Protein AF-A0A9E1MBP8-F1 (afdb_monomer_lite)

pLDDT: mean 90.47, std 9.46, range [51.44, 98.5]

Foldseek 3Di:
DVVVVVVVVLVLLLLLLLLQLCLQQALLLLCVCLVQVLVDPDACVLRRVVSVVVSSVVSNVVSVVLVPDDPVVSLLVSLQSNLLSVLLLCLLPPLCVPPDDAPPDPAFDDDDPVSQVVSVCSSCCSSVVSNVCVVPVVPCSSVCSSVVSCVSVVVSVVVSVVSVVVHDCSNHDDDPLFDAKDQDCPCVVPDDPDDDDDDDDDPPDDLVVVVVVCVVPVCPCVVVPVPDDDSPDDFPDDHPPPRVLCVLQVDDDDPVDDPQVRLLCSLPDPSSVVVLVVCVVVVHAAGDDDPCCCSRRPSDGPCSCPSRHRRIDRGSPPPDDPSVCVSLLSSLSSCLSRDRPVCNSVSD

Sequence (348 aa):
MAKKNVFLHFLSNYIVVLLLFFTLFVMGPSEIFFGNYKEFGFVYQEFGWKFLIFAFLISFIFTLVISFFPDKLRKYILSVFWGIGIAGYIQTMFLNRHLEQIGVRAEAYTASPSKIIVNWIIWTTIILGALLFAKFQQNIFKKVMLTSSLIILGMQCVGYISLFPSADKSAFTYYSDKDELILDGSKQFTVSSNDNIILFILDNFSSTYLASAVEKYPDLKDFLHDFTYYNNADCNYHGTYPSLPHLLTGNDLDPSLSVDDWLEDCWTNTTTNDYFSILSHANYKVNLYTPTTSILTGNHSLSLLDGKISNITTKQSSICIDYHKLYRTMFYMSCYRFMPEYFKSFFD

Structure (mmCIF, N/CA/C/O backbone):
data_AF-A0A9E1MBP8-F1
#
_entry.id   AF-A0A9E1MBP8-F1
#
loop_
_atom_site.group_PDB
_atom_site.id
_atom_site.type_symbol
_atom_site.label_atom_id
_atom_site.label_alt_id
_atom_site.label_comp_id
_atom_site.label_asym_id
_atom_site.label_entity_id
_atom_site.label_seq_id
_atom_site.pdbx_PDB_ins_code
_atom_site.Cartn_x
_atom_site.Cartn_y
_atom_site.Cartn_z
_atom_site.occupancy
_atom_site.B_iso_or_equiv
_atom_site.auth_seq_id
_atom_site.auth_comp_id
_atom_site.auth_asym_id
_atom_site.auth_atom_id
_atom_site.pdbx_PDB_model_num
ATOM 1 N N . MET A 1 1 ? -31.419 21.217 30.166 1.00 52.12 1 MET A N 1
ATOM 2 C CA . MET A 1 1 ? -30.580 20.111 30.693 1.00 52.12 1 MET A CA 1
ATOM 3 C C . MET A 1 1 ? -30.721 18.811 29.897 1.00 52.12 1 MET A C 1
ATOM 5 O O . MET A 1 1 ? -29.703 18.309 29.446 1.00 52.12 1 MET A O 1
ATOM 9 N N . ALA A 1 2 ? -31.934 18.302 29.635 1.00 55.38 2 ALA A N 1
ATOM 10 C CA . ALA A 1 2 ? -32.143 17.011 28.953 1.00 55.38 2 ALA A CA 1
ATOM 11 C C . ALA A 1 2 ? -31.483 16.880 27.557 1.00 55.38 2 ALA A C 1
ATOM 13 O O . ALA A 1 2 ? -30.812 15.886 27.294 1.00 55.38 2 ALA A O 1
ATOM 14 N N . LYS A 1 3 ? -31.574 17.903 26.688 1.00 57.53 3 LYS A N 1
ATOM 15 C CA . LYS A 1 3 ? -30.943 17.884 25.346 1.00 57.53 3 LYS A CA 1
ATOM 16 C C . LYS A 1 3 ? -29.408 17.769 25.383 1.00 57.53 3 LYS A C 1
ATOM 18 O O . LYS A 1 3 ? -28.826 17.108 24.529 1.00 57.53 3 LYS A O 1
ATOM 23 N N . LYS A 1 4 ? -28.756 18.362 26.395 1.00 61.53 4 LYS A N 1
ATOM 24 C CA . LYS A 1 4 ? -27.290 18.328 26.563 1.00 61.53 4 LYS A CA 1
ATOM 25 C C . LYS A 1 4 ? -26.799 16.916 26.911 1.00 61.53 4 LYS A C 1
ATOM 27 O O . LYS A 1 4 ? -25.763 16.495 26.410 1.00 61.53 4 LYS A O 1
ATOM 32 N N . ASN A 1 5 ? -27.576 16.162 27.691 1.00 77.50 5 ASN A N 1
ATOM 33 C CA . ASN A 1 5 ? -27.234 14.787 28.063 1.00 77.50 5 ASN A CA 1
ATOM 34 C C . ASN A 1 5 ? -27.383 13.812 26.887 1.00 77.50 5 ASN A C 1
ATOM 36 O O . ASN A 1 5 ? -26.531 12.949 26.707 1.00 77.50 5 ASN A O 1
ATOM 40 N N . VAL A 1 6 ? -28.413 13.976 26.048 1.00 83.06 6 VAL A N 1
ATOM 41 C CA . VAL A 1 6 ? -28.610 13.126 24.856 1.00 83.06 6 VAL A CA 1
ATOM 42 C C . VAL A 1 6 ? -27.460 13.289 23.862 1.00 83.06 6 VAL A C 1
ATOM 44 O O . VAL A 1 6 ? -26.910 12.295 23.395 1.00 83.06 6 VAL A O 1
ATOM 47 N N . PHE A 1 7 ? -27.049 14.531 23.592 1.00 86.12 7 PHE A N 1
ATOM 48 C CA . PHE A 1 7 ? -25.932 14.812 22.691 1.00 86.12 7 PHE A CA 1
ATOM 49 C C . PHE A 1 7 ? -24.610 14.206 23.187 1.00 86.12 7 PHE A C 1
ATOM 51 O O . PHE A 1 7 ? -23.917 13.534 22.429 1.00 86.12 7 PHE A O 1
ATOM 58 N N . LEU A 1 8 ? -24.284 14.374 24.474 1.00 87.94 8 LEU A N 1
ATOM 59 C CA . LEU A 1 8 ? -23.063 13.807 25.062 1.00 87.94 8 LEU A CA 1
ATOM 60 C C . LEU A 1 8 ? -23.060 12.272 25.044 1.00 87.94 8 LEU A C 1
ATOM 62 O O . LEU A 1 8 ? -22.017 11.659 24.804 1.00 87.94 8 LEU A O 1
ATOM 66 N N . HIS A 1 9 ? -24.217 11.639 25.255 1.00 88.62 9 HIS A N 1
ATOM 67 C CA . HIS A 1 9 ? -24.352 10.189 25.125 1.00 88.62 9 HIS A CA 1
ATOM 68 C C . HIS A 1 9 ? -24.145 9.711 23.688 1.00 88.62 9 HIS A C 1
ATOM 70 O O . HIS A 1 9 ? -23.436 8.728 23.479 1.00 88.62 9 HIS A O 1
ATOM 76 N N . PHE A 1 10 ? -24.721 10.410 22.708 1.00 94.12 10 PHE A N 1
ATOM 77 C CA . PHE A 1 10 ? -24.511 10.094 21.298 1.00 94.12 10 PHE A CA 1
ATOM 78 C C . PHE A 1 10 ? -23.034 10.231 20.917 1.00 94.12 10 PHE A C 1
ATOM 80 O O . PHE A 1 10 ? -22.460 9.298 20.366 1.00 94.12 10 PHE A O 1
ATOM 87 N N . LEU A 1 11 ? -22.399 11.345 21.290 1.00 94.69 11 LEU A N 1
ATOM 88 C CA . LEU A 1 11 ? -20.987 11.599 21.008 1.00 94.69 11 LEU A CA 1
ATOM 89 C C . LEU A 1 11 ? -20.069 10.539 21.636 1.00 94.69 11 LEU A C 1
ATOM 91 O O . LEU A 1 11 ? -19.123 10.085 21.003 1.00 94.69 11 LEU A O 1
ATOM 95 N N . SER A 1 12 ? -20.374 10.101 22.859 1.00 94.25 12 SER A N 1
ATOM 96 C CA . SER A 1 12 ? -19.611 9.039 23.526 1.00 94.25 12 SER A CA 1
ATOM 97 C C . SER A 1 12 ? -19.689 7.716 22.760 1.00 94.25 12 SER A C 1
ATOM 99 O O . SER A 1 12 ? -18.673 7.057 22.567 1.00 94.25 12 SER A O 1
ATOM 101 N N . ASN A 1 13 ? -20.883 7.336 22.294 1.00 96.12 13 ASN A N 1
ATOM 102 C CA . ASN A 1 13 ? -21.065 6.129 21.484 1.00 96.12 13 ASN A CA 1
ATOM 103 C C . ASN A 1 13 ? -20.377 6.270 20.120 1.00 96.12 13 ASN A C 1
ATOM 105 O O . ASN A 1 13 ? -19.750 5.325 19.650 1.00 96.12 13 ASN A O 1
ATOM 109 N N . TYR A 1 14 ? -20.450 7.464 19.530 1.00 98.06 14 TYR A N 1
ATOM 110 C CA . TYR A 1 14 ? -19.803 7.786 18.266 1.00 98.06 14 TYR A CA 1
ATOM 111 C C . TYR A 1 14 ? -18.290 7.595 18.332 1.00 98.06 14 TYR A C 1
ATOM 113 O O . TYR A 1 14 ? -17.736 6.967 17.444 1.00 98.06 14 TYR A O 1
ATOM 121 N N . ILE A 1 15 ? -17.626 8.047 19.401 1.00 98.00 15 ILE A N 1
ATOM 122 C CA . ILE A 1 15 ? -16.176 7.862 19.582 1.00 98.00 15 ILE A CA 1
ATOM 123 C C . ILE A 1 15 ? -15.791 6.374 19.605 1.00 98.00 15 ILE A C 1
ATOM 125 O O . ILE A 1 15 ? -14.781 5.989 19.021 1.00 98.00 15 ILE A O 1
ATOM 129 N N . VAL A 1 16 ? -16.600 5.531 20.251 1.00 97.50 16 VAL A N 1
ATOM 130 C CA . VAL A 1 16 ? -16.351 4.081 20.330 1.00 97.50 16 VAL A CA 1
ATOM 131 C C . VAL A 1 16 ? -16.477 3.419 18.961 1.00 97.50 16 VAL A C 1
ATOM 133 O O . VAL A 1 16 ? -15.658 2.578 18.605 1.00 97.50 16 VAL A O 1
ATOM 136 N N . VAL A 1 17 ? -17.491 3.800 18.185 1.00 98.31 17 VAL A N 1
ATOM 137 C CA . VAL A 1 17 ? -17.689 3.288 16.822 1.00 98.31 17 VAL A CA 1
ATOM 138 C C . VAL A 1 17 ? -16.612 3.835 15.876 1.00 98.31 17 VAL A C 1
ATOM 140 O O . VAL A 1 17 ? -16.069 3.087 15.065 1.00 98.31 17 VAL A O 1
ATOM 143 N N . LEU A 1 18 ? -16.258 5.114 16.025 1.00 98.50 18 LEU A N 1
ATOM 144 C CA . LEU A 1 18 ? -15.236 5.789 15.231 1.00 98.50 18 LEU A CA 1
ATOM 145 C C . LEU A 1 18 ? -13.870 5.138 15.385 1.00 98.50 18 LEU A C 1
ATOM 147 O O . LEU A 1 18 ? -13.163 5.048 14.393 1.00 98.50 18 LEU A O 1
ATOM 151 N N . LEU A 1 19 ? -13.514 4.645 16.575 1.00 97.62 19 LEU A N 1
ATOM 152 C CA . LEU A 1 19 ? -12.258 3.925 16.787 1.00 97.62 19 LEU A CA 1
ATOM 153 C C . LEU A 1 19 ? -12.030 2.845 15.717 1.00 97.62 19 LEU A C 1
ATOM 155 O O . LEU A 1 19 ? -10.976 2.826 15.089 1.00 97.62 19 LEU A O 1
ATOM 159 N N . LEU A 1 20 ? -13.029 1.988 15.486 1.00 97.38 20 LEU A N 1
ATOM 160 C CA . LEU A 1 20 ? -12.953 0.888 14.524 1.00 97.38 20 LEU A CA 1
ATOM 161 C C . LEU A 1 20 ? -12.775 1.397 13.089 1.00 97.38 20 LEU A C 1
ATOM 163 O O . LEU A 1 20 ? -11.879 0.964 12.364 1.00 97.38 20 LEU A O 1
ATOM 167 N N . PHE A 1 21 ? -13.641 2.316 12.669 1.00 98.12 21 PHE A N 1
ATOM 168 C CA . PHE A 1 21 ? -13.647 2.788 11.288 1.00 98.12 21 PHE A CA 1
ATOM 169 C C . PHE A 1 21 ? -12.480 3.723 10.978 1.00 98.12 21 PHE A C 1
ATOM 171 O O . PHE A 1 21 ? -11.998 3.727 9.850 1.00 98.12 21 PHE A O 1
ATOM 178 N N . PHE A 1 22 ? -11.976 4.461 11.965 1.00 97.94 22 PHE A N 1
ATOM 179 C CA . PHE A 1 22 ? -10.756 5.244 11.827 1.00 97.94 22 PHE A CA 1
ATOM 180 C C . PHE A 1 22 ? -9.551 4.331 11.586 1.00 97.94 22 PHE A C 1
ATOM 182 O O . PHE A 1 22 ? -8.758 4.599 10.689 1.00 97.94 22 PHE A O 1
ATOM 189 N N . THR A 1 23 ? -9.445 3.205 12.301 1.00 95.75 23 THR A N 1
ATOM 190 C CA . THR A 1 23 ? -8.382 2.227 12.033 1.00 95.75 23 THR A CA 1
ATOM 191 C C . THR A 1 23 ? -8.490 1.651 10.619 1.00 95.75 23 THR A C 1
ATOM 193 O O . THR A 1 23 ? -7.499 1.628 9.892 1.00 95.75 23 THR A O 1
ATOM 196 N N . LEU A 1 24 ? -9.692 1.230 10.209 1.00 96.25 24 LEU A N 1
ATOM 197 C CA . LEU A 1 24 ? -9.916 0.539 8.933 1.00 96.25 24 LEU A CA 1
ATOM 198 C C . LEU A 1 24 ? -9.814 1.437 7.697 1.00 96.25 24 LEU A C 1
ATOM 200 O O . LEU A 1 24 ? -9.303 1.000 6.669 1.00 96.25 24 LEU A O 1
ATOM 204 N N . PHE A 1 25 ? -10.322 2.663 7.769 1.00 97.50 25 PHE A N 1
ATOM 205 C CA . PHE A 1 25 ? -10.399 3.551 6.611 1.00 97.50 25 PHE A CA 1
ATOM 206 C C . PHE A 1 25 ? -9.355 4.665 6.653 1.00 97.50 25 PHE A C 1
ATOM 208 O O . PHE A 1 25 ? -8.976 5.156 5.603 1.00 97.50 25 PHE A O 1
ATOM 215 N N . VAL A 1 26 ? -8.841 5.061 7.816 1.00 97.25 26 VAL A N 1
ATOM 216 C CA . VAL A 1 26 ? -7.867 6.162 7.890 1.00 97.25 26 VAL A CA 1
ATOM 217 C C . VAL A 1 26 ? -6.468 5.617 8.117 1.00 97.25 26 VAL A C 1
ATOM 219 O O . VAL A 1 26 ? -5.635 5.705 7.219 1.00 97.25 26 VAL A O 1
ATOM 222 N N . MET A 1 27 ? -6.208 5.005 9.274 1.00 95.50 27 MET A N 1
ATOM 223 C CA . MET A 1 27 ? -4.851 4.576 9.632 1.00 95.50 27 MET A CA 1
ATOM 224 C C . MET A 1 27 ? -4.298 3.513 8.692 1.00 95.50 27 MET A C 1
ATOM 226 O O . MET A 1 27 ? -3.217 3.706 8.148 1.00 95.50 27 MET A O 1
ATOM 230 N N . GLY A 1 28 ? -5.036 2.421 8.472 1.00 94.12 28 GLY A N 1
ATOM 231 C CA . GLY A 1 28 ? -4.565 1.304 7.652 1.00 94.12 28 GLY A CA 1
ATOM 232 C C . GLY A 1 28 ? -4.143 1.742 6.246 1.00 94.12 28 GLY A C 1
ATOM 233 O O . GLY A 1 28 ? -2.971 1.574 5.903 1.00 94.12 28 GLY A O 1
ATOM 234 N N . PRO A 1 29 ? -5.041 2.359 5.453 1.00 96.25 29 PRO A N 1
ATOM 235 C CA . PRO A 1 29 ? -4.712 2.831 4.112 1.00 96.25 29 PRO A CA 1
ATOM 236 C C . PRO A 1 29 ? -3.598 3.882 4.094 1.00 96.25 29 PRO A C 1
ATOM 238 O O . PRO A 1 29 ? -2.746 3.846 3.214 1.00 96.25 29 PRO A O 1
ATOM 241 N N . SER A 1 30 ? -3.568 4.797 5.068 1.00 96.56 30 SER A N 1
ATOM 242 C CA . SER A 1 30 ? -2.546 5.850 5.109 1.00 96.56 30 SER A CA 1
ATOM 243 C C . SER A 1 30 ? -1.162 5.288 5.401 1.00 96.56 30 SER A C 1
ATOM 245 O O . SER A 1 30 ? -0.223 5.603 4.683 1.00 96.56 30 SER A O 1
ATOM 247 N N . GLU A 1 31 ? -1.021 4.416 6.400 1.00 93.38 31 GLU A N 1
ATOM 248 C CA . GLU A 1 31 ? 0.261 3.764 6.694 1.00 93.38 31 GLU A CA 1
ATOM 249 C C . GLU A 1 31 ? 0.757 2.920 5.515 1.00 93.38 31 GLU A C 1
ATOM 251 O O . GLU A 1 31 ? 1.946 2.936 5.213 1.00 93.38 31 GLU A O 1
ATOM 256 N N . ILE A 1 32 ? -0.147 2.203 4.836 1.00 92.88 32 ILE A N 1
ATOM 257 C CA . ILE A 1 32 ? 0.202 1.426 3.638 1.00 92.88 32 ILE A CA 1
ATOM 258 C C . ILE A 1 32 ? 0.705 2.354 2.534 1.00 92.88 32 ILE A C 1
ATOM 260 O O . ILE A 1 32 ? 1.750 2.088 1.948 1.00 92.88 32 ILE A O 1
ATOM 264 N N . PHE A 1 33 ? -0.005 3.453 2.273 1.00 94.75 33 PHE A N 1
ATOM 265 C CA . PHE A 1 33 ? 0.403 4.421 1.265 1.00 94.75 33 PHE A CA 1
ATOM 266 C C . PHE A 1 33 ? 1.752 5.057 1.598 1.00 94.75 33 PHE A C 1
ATOM 268 O O . PHE A 1 33 ? 2.687 4.950 0.818 1.00 94.75 33 PHE A O 1
ATOM 275 N N . PHE A 1 34 ? 1.890 5.671 2.772 1.00 93.81 34 PHE A N 1
ATOM 276 C CA . PHE A 1 34 ? 3.115 6.377 3.151 1.00 93.81 34 PHE A CA 1
ATOM 277 C C . PHE A 1 34 ? 4.317 5.448 3.350 1.00 93.81 34 PHE A C 1
ATOM 279 O O . PHE A 1 34 ? 5.451 5.897 3.212 1.00 93.81 34 PHE A O 1
ATOM 286 N N . GLY A 1 35 ? 4.093 4.160 3.618 1.00 89.44 35 GLY A N 1
ATOM 287 C CA . GLY A 1 35 ? 5.156 3.158 3.627 1.00 89.44 35 GLY A CA 1
ATOM 288 C C . GLY A 1 35 ? 5.674 2.778 2.236 1.00 89.44 35 GL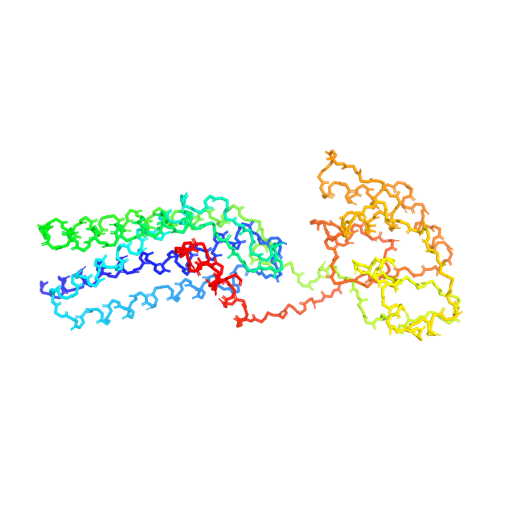Y A C 1
ATOM 289 O O . GLY A 1 35 ? 6.790 2.282 2.151 1.00 89.44 35 GLY A O 1
ATOM 290 N N . ASN A 1 36 ? 4.896 3.003 1.165 1.00 87.75 36 ASN A N 1
ATOM 291 C CA . ASN A 1 36 ? 5.183 2.473 -0.179 1.00 87.75 36 ASN A CA 1
ATOM 292 C C . ASN A 1 36 ? 4.894 3.479 -1.320 1.00 87.75 36 ASN A C 1
ATOM 294 O O . ASN A 1 36 ? 4.775 3.090 -2.476 1.00 87.75 36 ASN A O 1
ATOM 298 N N . TYR A 1 37 ? 4.757 4.780 -1.039 1.00 86.94 37 TYR A N 1
ATOM 299 C CA . TYR A 1 37 ? 4.280 5.772 -2.022 1.00 86.94 37 TYR A CA 1
ATOM 300 C C . TYR A 1 37 ? 5.182 5.921 -3.254 1.00 86.94 37 TYR A C 1
ATOM 302 O O . TYR A 1 37 ? 4.705 6.370 -4.288 1.00 86.94 37 TYR A O 1
ATOM 310 N N . LYS A 1 38 ? 6.461 5.536 -3.162 1.00 82.50 38 LYS A N 1
ATOM 311 C CA . LYS A 1 38 ? 7.392 5.511 -4.303 1.00 82.50 38 LYS A CA 1
ATOM 312 C C . LYS A 1 38 ? 7.078 4.391 -5.301 1.00 82.50 38 LYS A C 1
ATOM 314 O O . LYS A 1 38 ? 7.414 4.509 -6.470 1.00 82.50 38 LYS A O 1
ATOM 319 N N . GLU A 1 39 ? 6.411 3.331 -4.849 1.00 79.50 39 GLU A N 1
ATOM 320 C CA . GLU A 1 39 ? 5.974 2.210 -5.689 1.00 79.50 39 GLU A CA 1
ATOM 321 C C . GLU A 1 39 ? 4.572 2.441 -6.271 1.00 79.50 39 GLU A C 1
ATOM 323 O O . GLU A 1 39 ? 4.178 1.810 -7.254 1.00 79.50 39 GLU A O 1
ATOM 328 N N . PHE A 1 40 ? 3.796 3.354 -5.680 1.00 83.25 40 PHE A N 1
ATOM 329 C CA . PHE A 1 40 ? 2.461 3.685 -6.158 1.00 83.25 40 PHE A CA 1
ATOM 330 C C . PHE A 1 40 ? 2.499 4.759 -7.248 1.00 83.25 40 PHE A C 1
ATOM 332 O O . PHE A 1 40 ? 2.993 5.861 -7.050 1.00 83.25 40 PHE A O 1
ATOM 339 N N . GLY A 1 41 ? 1.853 4.482 -8.383 1.00 79.31 41 GLY A N 1
ATOM 340 C CA . GLY A 1 41 ? 1.652 5.456 -9.467 1.00 79.31 41 GLY A CA 1
ATOM 341 C C . GLY A 1 41 ? 0.575 6.519 -9.188 1.00 79.31 41 GLY A C 1
ATOM 342 O O . GLY A 1 41 ? 0.006 7.078 -10.124 1.00 79.31 41 GLY A O 1
ATOM 343 N N . PHE A 1 42 ? 0.210 6.758 -7.924 1.00 88.19 42 PHE A N 1
ATOM 344 C CA . PHE A 1 42 ? -0.807 7.737 -7.530 1.00 88.19 42 PHE A CA 1
ATOM 345 C C . PHE A 1 42 ? -0.426 8.462 -6.237 1.00 88.19 42 PHE A C 1
ATOM 347 O O . PHE A 1 42 ? 0.348 7.945 -5.440 1.00 88.19 42 PHE A O 1
ATOM 354 N N . VAL A 1 43 ? -0.998 9.648 -6.010 1.00 92.69 43 VAL A N 1
ATOM 355 C CA . VAL A 1 43 ? -0.719 10.458 -4.810 1.00 92.69 43 VAL A CA 1
ATOM 356 C C . VAL A 1 43 ? -1.768 10.274 -3.717 1.00 92.69 43 VAL A C 1
ATOM 358 O O . VAL A 1 43 ? -2.895 9.837 -3.962 1.00 92.69 43 VAL A O 1
ATOM 361 N N . TYR A 1 44 ? -1.430 10.660 -2.486 1.00 95.75 44 TYR A N 1
ATOM 362 C CA . TYR A 1 44 ? -2.291 10.469 -1.318 1.00 95.75 44 TYR A CA 1
ATOM 363 C C . TYR A 1 44 ? -3.679 11.115 -1.476 1.00 95.75 44 TYR A C 1
ATOM 365 O O . TYR A 1 44 ? -4.697 10.577 -1.027 1.00 95.75 44 TYR A O 1
ATOM 373 N N . GLN A 1 45 ? -3.751 12.268 -2.148 1.00 93.19 45 GLN A N 1
ATOM 374 C CA . GLN A 1 45 ? -4.981 13.035 -2.362 1.00 93.19 45 GLN A CA 1
ATOM 375 C C . GLN A 1 45 ? -6.021 12.287 -3.196 1.00 93.19 45 GLN A C 1
ATOM 377 O O . GLN A 1 45 ? -7.207 12.622 -3.130 1.00 93.19 45 GLN A O 1
ATOM 382 N N . GLU A 1 46 ? -5.623 11.254 -3.934 1.00 95.00 46 GLU A N 1
ATOM 383 C CA . GLU A 1 46 ? -6.536 10.499 -4.786 1.00 95.00 46 GLU A CA 1
ATOM 384 C C . GLU A 1 46 ? -7.589 9.725 -3.980 1.00 95.00 46 GLU A C 1
ATOM 386 O O . GLU A 1 46 ? -8.736 9.557 -4.431 1.00 95.00 46 GLU A O 1
ATOM 391 N N . PHE A 1 47 ? -7.244 9.332 -2.745 1.00 96.94 47 PHE A N 1
ATOM 392 C CA . PHE A 1 47 ? -8.117 8.555 -1.860 1.00 96.94 47 PHE A CA 1
ATOM 393 C C . PHE A 1 47 ? -8.196 9.068 -0.409 1.00 96.94 47 PHE A C 1
ATOM 395 O O . PHE A 1 47 ? -9.264 8.958 0.198 1.00 96.94 47 PHE A O 1
ATOM 402 N N . GLY A 1 48 ? -7.129 9.646 0.158 1.00 96.81 48 GLY A N 1
ATOM 403 C CA . GLY A 1 48 ? -6.992 9.850 1.607 1.00 96.81 48 GLY A CA 1
ATOM 404 C C . GLY A 1 48 ? -8.123 10.661 2.250 1.00 96.81 48 GLY A C 1
ATOM 405 O O . GLY A 1 48 ? -8.736 10.234 3.229 1.00 96.81 48 GLY A O 1
ATOM 406 N N . TRP A 1 49 ? -8.487 11.805 1.663 1.00 95.75 49 TRP A N 1
ATOM 407 C CA . TRP A 1 49 ? -9.574 12.645 2.187 1.00 95.75 49 TRP A CA 1
ATOM 408 C C . TRP A 1 49 ? -10.961 12.001 2.025 1.00 95.75 49 TRP A C 1
ATOM 410 O O . TRP A 1 49 ? -11.826 12.187 2.881 1.00 95.75 49 TRP A O 1
ATOM 420 N N . LYS A 1 50 ? -11.175 11.206 0.966 1.00 97.50 50 LYS A N 1
ATOM 421 C CA . LYS A 1 50 ? -12.437 10.478 0.736 1.00 97.50 50 LYS A CA 1
ATOM 422 C C . LYS A 1 50 ? -12.625 9.410 1.806 1.00 97.50 50 LYS A C 1
ATOM 424 O O . LYS A 1 50 ? -13.699 9.309 2.391 1.00 97.50 50 LYS A O 1
ATOM 429 N N . PHE A 1 51 ? -11.562 8.669 2.105 1.00 98.25 51 PHE A N 1
ATOM 430 C CA . PHE A 1 51 ? -11.543 7.660 3.159 1.00 98.25 51 PHE A CA 1
ATOM 431 C C . PHE A 1 51 ? -11.723 8.280 4.550 1.00 98.25 51 PHE A C 1
ATOM 433 O O . PHE A 1 51 ? -12.481 7.748 5.362 1.00 98.25 51 PHE A O 1
ATOM 440 N N . LEU A 1 52 ? -11.121 9.449 4.801 1.00 98.12 52 LEU A N 1
ATOM 441 C CA . LEU A 1 52 ? -11.338 10.214 6.029 1.00 98.12 52 LEU A CA 1
ATOM 442 C C . LEU A 1 52 ? -12.813 10.601 6.202 1.00 98.12 52 LEU A C 1
ATOM 444 O O . LEU A 1 52 ? -13.410 10.286 7.229 1.00 98.12 52 LEU A O 1
ATOM 448 N N . ILE A 1 53 ? -13.433 11.228 5.198 1.00 98.25 53 ILE A N 1
ATOM 449 C CA . ILE A 1 53 ? -14.861 11.585 5.253 1.00 98.25 53 ILE A CA 1
ATOM 450 C C . ILE A 1 53 ? -15.720 10.332 5.437 1.00 98.25 53 ILE A C 1
ATOM 452 O O . ILE A 1 53 ? -16.632 10.323 6.267 1.00 98.25 53 ILE A O 1
ATOM 456 N N . PHE A 1 54 ? -15.410 9.264 4.701 1.00 98.06 54 PHE A N 1
ATOM 457 C CA . PHE A 1 54 ? -16.144 8.009 4.776 1.00 98.06 54 PHE A CA 1
ATOM 458 C C . PHE A 1 54 ? -16.093 7.395 6.179 1.00 98.06 54 PHE A C 1
ATOM 460 O O . PHE A 1 54 ? -17.136 6.992 6.688 1.00 98.06 54 PHE A O 1
ATOM 467 N N . ALA A 1 55 ? -14.934 7.403 6.846 1.00 98.25 55 ALA A N 1
ATOM 468 C CA . ALA A 1 55 ? -14.777 6.893 8.207 1.00 98.25 55 ALA A CA 1
ATOM 469 C C . ALA A 1 55 ? -15.686 7.618 9.213 1.00 98.25 55 ALA A C 1
ATOM 471 O O . ALA A 1 55 ? -16.348 6.979 10.035 1.00 98.25 55 ALA A O 1
ATOM 472 N N . PHE A 1 56 ? -15.765 8.949 9.136 1.00 98.38 56 PHE A N 1
ATOM 473 C CA . PHE A 1 56 ? -16.639 9.740 10.008 1.00 98.38 56 PHE A CA 1
ATOM 474 C C . PHE A 1 56 ? -18.121 9.525 9.664 1.00 98.38 56 PHE A C 1
ATOM 476 O O . PHE A 1 56 ? -18.946 9.325 10.559 1.00 98.38 56 PHE A O 1
ATOM 483 N N . LEU A 1 57 ? -18.463 9.494 8.372 1.00 98.44 57 LEU A N 1
ATOM 484 C CA . LEU A 1 57 ? -19.833 9.285 7.903 1.00 98.44 57 LEU A CA 1
ATOM 485 C C . LEU A 1 57 ? -20.371 7.907 8.306 1.00 98.44 57 LEU A C 1
ATOM 487 O O . LEU A 1 57 ? -21.455 7.814 8.882 1.00 98.44 57 LEU A O 1
ATOM 491 N N . ILE A 1 58 ? -19.612 6.839 8.050 1.00 98.19 58 ILE A N 1
ATOM 492 C CA . ILE A 1 58 ? -20.038 5.475 8.368 1.00 98.19 58 ILE A CA 1
ATOM 493 C C . ILE A 1 58 ? -20.170 5.293 9.884 1.00 98.19 58 ILE A C 1
ATOM 495 O O . ILE A 1 58 ? -21.169 4.750 10.354 1.00 98.19 58 ILE A O 1
ATOM 499 N N . SER A 1 59 ? -19.251 5.865 10.670 1.00 98.44 59 SER A N 1
ATOM 500 C CA . SER A 1 59 ? -19.341 5.867 12.135 1.00 98.44 59 SER A CA 1
ATOM 501 C C . SER A 1 59 ? -20.605 6.561 12.631 1.00 98.44 59 SER A C 1
ATOM 503 O O . SER A 1 59 ? -21.254 6.089 13.569 1.00 98.44 59 SER A O 1
ATOM 505 N N . PHE A 1 60 ? -20.987 7.667 11.990 1.00 98.25 60 PHE A N 1
ATOM 506 C CA . PHE A 1 60 ? -22.187 8.415 12.340 1.00 98.25 60 PHE A CA 1
ATOM 507 C C . PHE A 1 60 ? -23.442 7.599 12.031 1.00 98.25 60 PHE A C 1
ATOM 509 O O . PHE A 1 60 ? -24.300 7.461 12.902 1.00 98.25 60 PHE A O 1
ATOM 516 N N . ILE A 1 61 ? -23.511 6.993 10.841 1.00 98.25 61 ILE A N 1
ATOM 517 C CA . ILE A 1 61 ? -24.620 6.126 10.419 1.00 98.25 61 ILE A CA 1
ATOM 518 C C . ILE A 1 61 ? -24.774 4.944 11.381 1.00 98.25 61 ILE A C 1
ATOM 520 O O . ILE A 1 61 ? -25.867 4.723 11.901 1.00 98.25 61 ILE A O 1
ATOM 524 N N . PHE A 1 62 ? -23.693 4.223 11.691 1.00 98.00 62 PHE A N 1
ATOM 525 C CA . PHE A 1 62 ? -23.754 3.110 12.640 1.00 98.00 62 PHE A CA 1
ATOM 526 C C . PHE A 1 62 ? -24.185 3.574 14.031 1.00 98.00 62 PHE A C 1
ATOM 528 O O . PHE A 1 62 ? -25.037 2.942 14.648 1.00 98.00 62 PHE A O 1
ATOM 535 N N . THR A 1 63 ? -23.673 4.704 14.517 1.00 97.81 63 THR A N 1
ATOM 536 C CA . THR A 1 63 ? -24.075 5.245 15.825 1.00 97.81 63 THR A CA 1
ATOM 537 C C . THR A 1 63 ? -25.551 5.649 15.848 1.00 97.81 63 THR A C 1
ATOM 539 O O . THR A 1 63 ? -26.243 5.412 16.844 1.00 97.81 63 THR A O 1
ATOM 542 N N . LEU A 1 64 ? -26.063 6.216 14.752 1.00 96.88 64 LEU A N 1
ATOM 543 C CA . LEU A 1 64 ? -27.475 6.550 14.582 1.00 96.88 64 LEU A CA 1
ATOM 544 C C . LEU A 1 64 ? -28.341 5.288 14.629 1.00 96.88 64 LEU A C 1
ATOM 546 O O . LEU A 1 64 ? -29.269 5.221 15.431 1.00 96.88 64 LEU A O 1
ATOM 550 N N . VAL A 1 65 ? -27.983 4.261 13.855 1.00 97.19 65 VAL A N 1
ATOM 551 C CA . VAL A 1 65 ? -28.671 2.960 13.854 1.00 97.19 65 VAL A CA 1
ATOM 552 C C . VAL A 1 65 ? -28.651 2.333 15.251 1.00 97.19 65 VAL A C 1
ATOM 554 O O . VAL A 1 65 ? -29.689 1.928 15.770 1.00 97.19 65 VAL A O 1
ATOM 557 N N . ILE A 1 66 ? -27.491 2.334 15.916 1.00 96.25 66 ILE A N 1
ATOM 558 C CA . ILE A 1 66 ? -27.317 1.810 17.278 1.00 96.25 66 ILE A CA 1
ATOM 559 C C . ILE A 1 66 ? -28.213 2.547 18.290 1.00 96.25 66 ILE A C 1
ATOM 561 O O . ILE A 1 66 ? -28.659 1.964 19.282 1.00 96.25 66 ILE A O 1
ATOM 565 N N . SER A 1 67 ? -28.495 3.828 18.051 1.00 94.12 67 SER A N 1
ATOM 566 C CA . SER A 1 67 ? -29.285 4.665 18.957 1.00 94.12 67 SER A CA 1
ATOM 567 C C . SER A 1 67 ? -30.772 4.304 18.998 1.00 94.12 67 SER A C 1
ATOM 569 O O . SER A 1 67 ? -31.421 4.648 19.984 1.00 94.12 67 SER A O 1
ATOM 571 N N . PHE A 1 68 ? -31.288 3.576 18.001 1.00 94.69 68 PHE A N 1
ATOM 572 C CA . PHE A 1 68 ? -32.668 3.072 17.992 1.00 94.69 68 PHE A CA 1
ATOM 573 C C . PHE A 1 68 ? -32.874 1.820 18.855 1.00 94.69 68 PHE A C 1
ATOM 575 O O . PHE A 1 68 ? -34.014 1.471 19.161 1.00 94.69 68 PHE A O 1
ATOM 582 N N . PHE A 1 69 ? -31.804 1.137 19.275 1.00 94.81 69 PHE A N 1
ATOM 583 C CA . PHE A 1 69 ? -31.933 -0.062 20.103 1.00 94.81 69 PHE A CA 1
ATOM 584 C C . PHE A 1 69 ? -32.125 0.264 21.595 1.00 94.81 69 PHE A C 1
ATOM 586 O O . PHE A 1 69 ? -31.570 1.250 22.095 1.00 94.81 69 PHE A O 1
ATOM 593 N N . PRO A 1 70 ? -32.822 -0.608 22.356 1.00 93.75 70 PRO A N 1
ATOM 594 C CA . PRO A 1 70 ? -32.962 -0.467 23.803 1.00 93.75 70 PRO A CA 1
ATOM 595 C C . PRO A 1 70 ? -31.609 -0.434 24.521 1.00 93.75 70 PRO A C 1
ATOM 597 O O . PRO A 1 70 ? -30.674 -1.132 24.124 1.00 93.75 70 PRO A O 1
ATOM 600 N N . ASP A 1 71 ? -31.527 0.283 25.645 1.00 88.62 71 ASP A N 1
ATOM 601 C CA . ASP A 1 71 ? -30.294 0.492 26.426 1.00 88.62 71 ASP A CA 1
ATOM 602 C C . ASP A 1 71 ? -29.484 -0.780 26.680 1.00 88.62 71 ASP A C 1
ATOM 604 O O . ASP A 1 71 ? -28.255 -0.783 26.560 1.00 88.62 71 ASP A O 1
ATOM 608 N N . LYS A 1 72 ? -30.179 -1.872 27.014 1.00 89.69 72 LYS A N 1
ATOM 609 C CA . LYS A 1 72 ? -29.559 -3.167 27.295 1.00 89.69 72 LYS A CA 1
ATOM 610 C C . LYS A 1 72 ? -28.869 -3.744 26.058 1.00 89.69 72 LYS A C 1
ATOM 612 O O . LYS A 1 72 ? -27.739 -4.204 26.180 1.00 89.69 72 LYS A O 1
ATOM 617 N N . LEU A 1 73 ? -29.522 -3.703 24.896 1.00 93.69 73 LEU A N 1
ATOM 618 C CA . LEU A 1 73 ? -28.984 -4.232 23.641 1.00 93.69 73 LEU A CA 1
ATOM 619 C C . LEU A 1 73 ? -27.898 -3.313 23.075 1.00 93.69 73 LEU A C 1
ATOM 621 O O . LEU A 1 73 ? -26.812 -3.781 22.743 1.00 93.69 73 LEU A O 1
ATOM 625 N N . ARG A 1 74 ? -28.146 -1.999 23.072 1.00 94.12 74 ARG A N 1
ATOM 626 C CA . ARG A 1 74 ? -27.181 -0.972 22.664 1.00 94.12 74 ARG A CA 1
ATOM 627 C C . ARG A 1 74 ? -25.847 -1.117 23.390 1.00 94.12 74 ARG A C 1
ATOM 629 O O . ARG A 1 74 ? -24.799 -1.032 22.759 1.00 94.12 74 ARG A O 1
ATOM 636 N N . LYS A 1 75 ? -25.881 -1.378 24.701 1.00 93.81 75 LYS A N 1
ATOM 637 C CA . LYS A 1 75 ? -24.675 -1.632 25.497 1.00 93.81 75 LYS A CA 1
ATOM 638 C C . LYS A 1 75 ? -23.844 -2.777 24.915 1.00 93.81 75 LYS A C 1
ATOM 640 O O . LYS A 1 75 ? -22.658 -2.583 24.703 1.00 93.81 75 LYS A O 1
ATOM 645 N N . TYR A 1 76 ? -24.456 -3.932 24.645 1.00 96.06 76 TYR A N 1
ATOM 646 C CA . TYR A 1 76 ? -23.735 -5.093 24.117 1.00 96.06 76 TYR A CA 1
ATOM 647 C C . TYR A 1 76 ? -23.244 -4.882 22.685 1.00 96.06 76 TYR A C 1
ATOM 649 O O . TYR A 1 76 ? -22.124 -5.277 22.382 1.00 96.06 76 TYR A O 1
ATOM 657 N N . ILE A 1 77 ? -24.022 -4.210 21.828 1.00 97.00 77 ILE A N 1
ATOM 658 C CA . ILE A 1 77 ? -23.568 -3.860 20.474 1.00 97.00 77 ILE A CA 1
ATOM 659 C C . ILE A 1 77 ? -22.311 -2.980 20.554 1.00 97.00 77 ILE A C 1
ATOM 661 O O . ILE A 1 77 ? -21.306 -3.287 19.920 1.00 97.00 77 ILE A O 1
ATOM 665 N N . LEU A 1 78 ? -22.321 -1.938 21.394 1.00 96.88 78 LEU A N 1
ATOM 666 C CA . LEU A 1 78 ? -21.152 -1.075 21.596 1.00 96.88 78 LEU A CA 1
ATOM 667 C C . LEU A 1 78 ? -19.953 -1.834 22.180 1.00 96.88 78 LEU A C 1
ATOM 669 O O . LEU A 1 78 ? -18.824 -1.560 21.786 1.00 96.88 78 LEU A O 1
ATOM 673 N N . SER A 1 79 ? -20.175 -2.814 23.064 1.00 97.06 79 SER A N 1
ATOM 674 C CA . SER A 1 79 ? -19.108 -3.695 23.557 1.00 97.06 79 SER A CA 1
ATOM 675 C C . SER A 1 79 ? -18.449 -4.501 22.441 1.00 97.06 79 SER A C 1
ATOM 677 O O . SER A 1 79 ? -17.238 -4.689 22.483 1.00 97.06 79 SER A O 1
ATOM 679 N N . VAL A 1 80 ? -19.218 -4.961 21.449 1.00 97.94 80 VAL A N 1
ATOM 680 C CA . VAL A 1 80 ? -18.675 -5.677 20.284 1.00 97.94 80 VAL A CA 1
ATOM 681 C C . VAL A 1 80 ? -17.856 -4.733 19.409 1.00 97.94 80 VAL A C 1
ATOM 683 O O . VAL A 1 80 ? -16.716 -5.060 19.100 1.00 97.94 80 VAL A O 1
ATOM 686 N N . PHE A 1 81 ? -18.376 -3.545 19.077 1.00 98.00 81 PHE A N 1
ATOM 687 C CA . PHE A 1 81 ? -17.615 -2.530 18.330 1.00 98.00 81 PHE A CA 1
ATOM 688 C C . PHE A 1 81 ? -16.298 -2.177 19.028 1.00 98.00 81 PHE A C 1
ATOM 690 O O . PHE A 1 81 ? -15.244 -2.168 18.397 1.00 98.00 81 PHE A O 1
ATOM 697 N N . TRP A 1 82 ? -16.351 -1.949 20.341 1.00 98.19 82 TRP A N 1
ATOM 698 C CA . TRP A 1 82 ? -15.175 -1.663 21.156 1.00 98.19 82 TRP A CA 1
ATOM 699 C C . TRP A 1 82 ? -14.183 -2.833 21.179 1.00 98.19 82 TRP A C 1
ATOM 701 O O . TRP A 1 82 ? -12.988 -2.626 20.981 1.00 98.19 82 TRP A O 1
ATOM 711 N N . GLY A 1 83 ? -14.670 -4.064 21.365 1.00 98.12 83 GLY A N 1
ATOM 712 C CA . GLY A 1 83 ? -13.843 -5.271 21.367 1.00 98.12 83 GLY A CA 1
ATOM 713 C C . GLY A 1 83 ? -13.148 -5.516 20.027 1.00 98.12 83 GLY A C 1
ATOM 714 O O . GLY A 1 83 ? -11.952 -5.784 20.013 1.00 98.12 83 GLY A O 1
ATOM 715 N N . ILE A 1 84 ? -13.864 -5.358 18.907 1.00 98.12 84 ILE A N 1
ATOM 716 C CA . ILE A 1 84 ? -13.296 -5.457 17.553 1.00 98.12 84 ILE A CA 1
ATOM 717 C C . ILE A 1 84 ? -12.271 -4.341 17.321 1.00 98.12 84 ILE A C 1
ATOM 719 O O . ILE A 1 84 ? -11.193 -4.613 16.806 1.00 98.12 84 ILE A O 1
ATOM 723 N N . GLY A 1 85 ? -12.567 -3.103 17.732 1.00 97.44 85 GLY A N 1
ATOM 724 C CA . GLY A 1 85 ? -11.629 -1.982 17.620 1.00 97.44 85 GLY A CA 1
ATOM 725 C C . GLY A 1 85 ? -10.323 -2.222 18.387 1.00 97.44 85 GLY A C 1
ATOM 726 O O . GLY A 1 85 ? -9.244 -2.003 17.844 1.00 97.44 85 GLY A O 1
ATOM 727 N N . ILE A 1 86 ? -10.402 -2.736 19.621 1.00 97.75 86 ILE A N 1
ATOM 728 C CA . ILE A 1 86 ? -9.216 -3.103 20.414 1.00 97.75 86 ILE A CA 1
ATOM 729 C C . ILE A 1 86 ? -8.467 -4.274 19.779 1.00 97.75 86 ILE A C 1
ATOM 731 O O . ILE A 1 86 ? -7.247 -4.208 19.643 1.00 97.75 86 ILE A O 1
ATOM 735 N N . ALA A 1 87 ? -9.173 -5.344 19.404 1.00 97.81 87 ALA A N 1
ATOM 736 C CA . ALA A 1 87 ? -8.553 -6.528 18.818 1.00 97.81 87 ALA A CA 1
ATOM 737 C C . ALA A 1 87 ? -7.837 -6.188 17.507 1.00 97.81 87 ALA A C 1
ATOM 739 O O . ALA A 1 87 ? -6.687 -6.575 17.325 1.00 97.81 87 ALA A O 1
ATOM 740 N N . GLY A 1 88 ? -8.471 -5.388 16.651 1.00 96.25 88 GLY A N 1
ATOM 741 C CA . GLY A 1 88 ? -7.881 -4.904 15.412 1.00 96.25 88 GLY A CA 1
ATOM 742 C C . GLY A 1 88 ? -6.691 -3.972 15.624 1.00 96.25 88 GLY A C 1
ATOM 743 O O . GLY A 1 88 ? -5.682 -4.126 14.947 1.00 96.25 88 GLY A O 1
ATOM 744 N N . TYR A 1 89 ? -6.738 -3.068 16.608 1.00 95.38 89 TYR A N 1
ATOM 745 C CA . TYR A 1 89 ? -5.571 -2.251 16.967 1.00 95.38 89 TYR A CA 1
ATOM 746 C C . TYR A 1 89 ? -4.392 -3.112 17.451 1.00 95.38 89 TYR A C 1
ATOM 748 O O . TYR A 1 89 ? -3.245 -2.895 17.064 1.00 95.38 89 TYR A O 1
ATOM 756 N N . ILE A 1 90 ? -4.660 -4.127 18.278 1.00 95.75 90 ILE A N 1
ATOM 757 C CA . ILE A 1 90 ? -3.627 -5.073 18.721 1.00 95.75 90 ILE A CA 1
ATOM 758 C C . ILE A 1 90 ? -3.103 -5.895 17.534 1.00 95.75 90 ILE A C 1
ATOM 760 O O . ILE A 1 90 ? -1.898 -6.140 17.443 1.00 95.75 90 ILE A O 1
ATOM 764 N N . GLN A 1 91 ? -3.985 -6.293 16.612 1.00 95.50 91 GLN A N 1
ATOM 765 C CA . GLN A 1 91 ? -3.624 -7.020 15.399 1.00 95.50 91 GLN A CA 1
ATOM 766 C C . GLN A 1 91 ? -2.621 -6.227 14.561 1.00 95.50 91 GLN A C 1
ATOM 768 O O . GLN A 1 91 ? -1.541 -6.741 14.258 1.00 95.50 91 GLN A O 1
ATOM 773 N N . THR A 1 92 ? -2.963 -4.979 14.231 1.00 91.44 92 THR A N 1
ATOM 774 C CA . THR A 1 92 ? -2.154 -4.122 13.360 1.00 91.44 92 THR A CA 1
ATOM 775 C C . THR A 1 92 ? -0.806 -3.776 13.975 1.00 91.44 92 THR A C 1
ATOM 777 O O . THR A 1 92 ? 0.190 -3.779 13.256 1.00 91.44 92 THR A O 1
ATOM 780 N N . MET A 1 93 ? -0.763 -3.536 15.288 1.00 90.38 93 MET A N 1
ATOM 781 C CA . MET A 1 93 ? 0.447 -3.088 15.982 1.00 90.38 93 MET A CA 1
ATOM 782 C C . MET A 1 93 ? 1.373 -4.226 16.424 1.00 90.38 93 MET A C 1
ATOM 784 O O . MET A 1 93 ? 2.588 -4.044 16.453 1.00 90.38 93 MET A O 1
ATOM 788 N N . PHE A 1 94 ? 0.836 -5.398 16.790 1.00 91.38 94 PHE A N 1
ATOM 789 C CA . PHE A 1 94 ? 1.629 -6.424 17.484 1.00 91.38 94 PHE A CA 1
ATOM 790 C C . PHE A 1 94 ? 1.553 -7.825 16.882 1.00 91.38 94 PHE A C 1
ATOM 792 O O . PHE A 1 94 ? 2.542 -8.555 16.961 1.00 91.38 94 PHE A O 1
ATOM 799 N N . LEU A 1 95 ? 0.411 -8.234 16.317 1.00 92.88 95 LEU A N 1
ATOM 800 C CA . LEU A 1 95 ? 0.201 -9.634 15.908 1.00 92.88 95 LEU A CA 1
ATOM 801 C C . LEU A 1 95 ? 0.582 -9.911 14.451 1.00 92.88 95 LEU A C 1
ATOM 803 O O . LEU A 1 95 ? 0.809 -11.064 14.095 1.00 92.88 95 LEU A O 1
ATOM 807 N N . ASN A 1 96 ? 0.731 -8.873 13.627 1.00 90.88 96 ASN A N 1
ATOM 808 C CA . ASN A 1 96 ? 1.162 -8.980 12.228 1.00 90.88 96 ASN A CA 1
ATOM 809 C C . ASN A 1 96 ? 2.670 -9.230 12.041 1.00 90.88 96 ASN A C 1
ATOM 811 O O . ASN A 1 96 ? 3.224 -8.913 10.989 1.00 90.88 96 ASN A O 1
ATOM 815 N N . ARG A 1 97 ? 3.362 -9.799 13.035 1.00 79.00 97 ARG A N 1
ATOM 816 C CA . ARG A 1 97 ? 4.776 -10.170 12.879 1.00 79.00 97 ARG A CA 1
ATOM 817 C C . ARG A 1 97 ? 4.903 -11.209 11.761 1.00 79.00 97 ARG A C 1
ATOM 819 O O . ARG A 1 97 ? 4.185 -12.212 11.770 1.00 79.00 97 ARG A O 1
ATOM 826 N N . HIS A 1 98 ? 5.811 -10.958 10.818 1.00 75.44 98 HIS A N 1
ATOM 827 C CA . HIS A 1 98 ? 6.031 -11.796 9.629 1.00 75.44 98 HIS A CA 1
ATOM 828 C C . HIS A 1 98 ? 4.793 -11.927 8.729 1.00 75.44 98 HIS A C 1
ATOM 830 O O . HIS A 1 98 ? 4.516 -13.003 8.203 1.00 75.44 98 HIS A O 1
ATOM 836 N N . LEU A 1 99 ? 3.996 -10.863 8.608 1.00 81.38 99 LEU A N 1
ATOM 837 C CA . LEU A 1 99 ? 2.976 -10.802 7.568 1.00 81.38 99 LEU A CA 1
ATOM 838 C C . LEU A 1 99 ? 3.671 -10.625 6.212 1.00 81.38 99 LEU A C 1
ATOM 840 O O . LEU A 1 99 ? 4.487 -9.717 6.063 1.00 81.38 99 LEU A O 1
ATOM 844 N N . GLU A 1 100 ? 3.378 -11.509 5.262 1.00 76.00 100 GLU A N 1
ATOM 845 C CA . GLU A 1 100 ? 3.936 -11.425 3.910 1.00 76.00 100 GLU A CA 1
ATOM 846 C C . GLU A 1 100 ? 3.344 -10.210 3.177 1.00 76.00 100 GLU A C 1
ATOM 848 O O . GLU A 1 100 ? 2.185 -9.842 3.412 1.00 76.00 100 GLU A O 1
ATOM 853 N N . GLN A 1 101 ? 4.147 -9.573 2.319 1.00 72.75 101 GLN A N 1
ATOM 854 C CA . GLN A 1 101 ? 3.648 -8.555 1.394 1.00 72.75 101 GLN A CA 1
ATOM 855 C C . GLN A 1 101 ? 2.658 -9.204 0.418 1.00 72.75 101 GLN A C 1
ATOM 857 O O . GLN A 1 101 ? 2.858 -10.339 -0.021 1.00 72.75 101 GLN A O 1
ATOM 862 N N . ILE A 1 102 ? 1.594 -8.472 0.097 1.00 65.88 102 ILE A N 1
ATOM 863 C CA . ILE A 1 102 ? 0.546 -8.929 -0.823 1.00 65.88 102 ILE A CA 1
ATOM 864 C C . ILE A 1 102 ? 1.161 -9.205 -2.197 1.00 65.88 102 ILE A C 1
ATOM 866 O O . ILE A 1 102 ? 1.927 -8.388 -2.707 1.00 65.88 102 ILE A O 1
ATOM 870 N N . GLY A 1 103 ? 0.829 -10.355 -2.784 1.00 60.53 103 GLY A N 1
ATOM 871 C CA . GLY A 1 103 ? 1.285 -10.741 -4.125 1.00 60.53 103 GLY A CA 1
ATOM 872 C C . GLY A 1 103 ? 2.736 -11.230 -4.242 1.00 60.53 103 GLY A C 1
ATOM 873 O O . GLY A 1 103 ? 3.201 -11.444 -5.359 1.00 60.53 103 GLY A O 1
ATOM 874 N N . VAL A 1 104 ? 3.461 -11.451 -3.134 1.00 60.97 104 VAL A N 1
ATOM 875 C CA . VAL A 1 104 ? 4.815 -12.060 -3.173 1.00 60.97 104 VAL A CA 1
ATOM 876 C C . VAL A 1 104 ? 4.785 -13.498 -3.693 1.00 60.97 104 VAL A C 1
ATOM 878 O O . VAL A 1 104 ? 5.751 -13.972 -4.291 1.00 60.97 104 VAL A O 1
ATOM 881 N N . ARG A 1 105 ? 3.680 -14.210 -3.471 1.00 59.09 105 ARG A N 1
ATOM 882 C CA . ARG A 1 105 ? 3.449 -15.548 -4.014 1.00 59.09 105 ARG A CA 1
ATOM 883 C C . ARG A 1 105 ? 2.347 -15.487 -5.061 1.00 59.09 105 ARG A C 1
ATOM 885 O O . ARG A 1 105 ? 1.419 -14.694 -4.956 1.00 59.09 105 ARG A O 1
ATOM 892 N N . ALA A 1 106 ? 2.435 -16.379 -6.047 1.00 55.56 106 ALA A N 1
ATOM 893 C CA . ALA A 1 106 ? 1.330 -16.621 -6.974 1.00 55.56 106 ALA A CA 1
ATOM 894 C C . ALA A 1 106 ? 0.101 -17.221 -6.260 1.00 55.56 106 ALA A C 1
ATOM 896 O O . ALA A 1 106 ? -1.021 -17.112 -6.749 1.00 55.56 106 ALA A O 1
ATOM 897 N N . GLU A 1 107 ? 0.322 -17.863 -5.110 1.00 65.19 107 GLU A N 1
ATOM 898 C CA . GLU A 1 107 ? -0.715 -18.381 -4.222 1.00 65.19 107 GLU A CA 1
ATOM 899 C C . GLU A 1 107 ? -1.069 -17.343 -3.150 1.00 65.19 107 GLU A C 1
ATOM 901 O O . GLU A 1 107 ? -0.179 -16.680 -2.619 1.00 65.19 107 GLU A O 1
ATOM 906 N N . ALA A 1 108 ? -2.354 -17.245 -2.803 1.00 72.81 108 ALA A N 1
ATOM 907 C CA . ALA A 1 108 ? -2.819 -16.355 -1.742 1.00 72.81 108 ALA A CA 1
ATOM 908 C C . ALA A 1 108 ? -2.207 -16.716 -0.376 1.00 72.81 108 ALA A C 1
ATOM 910 O O . ALA A 1 108 ? -1.884 -17.874 -0.104 1.00 72.81 108 ALA A O 1
ATOM 911 N N . TYR A 1 109 ? -2.116 -15.733 0.514 1.00 80.88 109 TYR A N 1
ATOM 912 C CA . TYR A 1 109 ? -1.535 -15.838 1.842 1.00 80.88 109 TYR A CA 1
ATOM 913 C C . TYR A 1 109 ? -2.093 -17.030 2.624 1.00 80.88 109 TYR A C 1
ATOM 915 O O . TYR A 1 109 ? -3.295 -17.134 2.893 1.00 80.88 109 TYR A O 1
ATOM 923 N N . THR A 1 110 ? -1.188 -17.892 3.085 1.00 81.06 110 THR A N 1
ATOM 924 C CA . THR A 1 110 ? -1.513 -19.017 3.963 1.00 81.06 110 THR A CA 1
ATOM 925 C C . THR A 1 110 ? -0.760 -18.908 5.282 1.00 81.06 110 THR A C 1
ATOM 927 O O . THR A 1 110 ? 0.469 -18.981 5.324 1.00 81.06 110 THR A O 1
ATOM 930 N N . ALA A 1 111 ? -1.496 -18.797 6.386 1.00 84.50 111 ALA A N 1
ATOM 931 C CA . ALA A 1 111 ? -0.936 -18.894 7.729 1.00 84.50 111 ALA A CA 1
ATOM 932 C C . ALA A 1 111 ? -0.892 -20.353 8.211 1.00 84.50 111 ALA A C 1
ATOM 934 O O . ALA A 1 111 ? -1.756 -21.165 7.874 1.00 84.50 111 ALA A O 1
ATOM 935 N N . SER A 1 112 ? 0.072 -20.683 9.076 1.00 89.38 112 SER A N 1
ATOM 936 C CA . SER A 1 112 ? 0.092 -21.992 9.733 1.00 89.38 112 SER A CA 1
ATOM 937 C C . SER A 1 112 ? -1.150 -22.186 10.623 1.00 89.38 112 SER A C 1
ATOM 939 O O . SER A 1 112 ? -1.618 -21.223 11.248 1.00 89.38 112 SER A O 1
ATOM 941 N N . PRO A 1 113 ? -1.670 -23.422 10.769 1.00 92.12 113 PRO A N 1
ATOM 942 C CA . PRO A 1 113 ? -2.836 -23.683 11.614 1.00 92.12 113 PRO A CA 1
ATOM 943 C C . PRO A 1 113 ? -2.666 -23.191 13.058 1.00 92.12 113 PRO A C 1
ATOM 945 O O . PRO A 1 113 ? -3.606 -22.672 13.655 1.00 92.12 113 PRO A O 1
ATOM 948 N N . SER A 1 114 ? -1.454 -23.287 13.616 1.00 91.44 114 SER A N 1
ATOM 949 C CA . SER A 1 114 ? -1.150 -22.795 14.964 1.00 91.44 114 SER A CA 1
ATOM 950 C C . SER A 1 114 ? -1.269 -21.273 15.072 1.00 91.44 114 SER A C 1
ATOM 952 O O . SER A 1 114 ? -1.866 -20.782 16.032 1.00 91.44 114 SER A O 1
ATOM 954 N N . LYS A 1 115 ? -0.771 -20.522 14.078 1.00 91.50 115 LYS A N 1
ATOM 955 C CA . LYS A 1 115 ? -0.895 -19.056 14.028 1.00 91.50 115 LYS A CA 1
ATOM 956 C C . LYS A 1 115 ? -2.365 -18.643 13.955 1.00 91.50 115 LYS A C 1
ATOM 958 O O . LYS A 1 115 ? -2.780 -17.759 14.703 1.00 91.50 115 LYS A O 1
ATOM 963 N N . ILE A 1 116 ? -3.159 -19.329 13.129 1.00 93.00 116 ILE A N 1
ATOM 964 C CA . ILE A 1 116 ? -4.607 -19.103 13.011 1.00 93.00 116 ILE A CA 1
ATOM 965 C C . ILE A 1 116 ? -5.309 -19.341 14.352 1.00 93.00 116 ILE A C 1
ATOM 967 O O . ILE A 1 116 ? -6.031 -18.465 14.822 1.00 93.00 116 ILE A O 1
ATOM 971 N N . ILE A 1 117 ? -5.075 -20.492 14.991 1.00 95.38 117 ILE A N 1
ATOM 972 C CA . ILE A 1 117 ? -5.736 -20.865 16.251 1.00 95.38 117 ILE A CA 1
ATOM 973 C C . ILE A 1 117 ? -5.403 -19.867 17.364 1.00 95.38 117 ILE A C 1
ATOM 975 O O . ILE A 1 117 ? -6.310 -19.363 18.026 1.00 95.38 117 ILE A O 1
ATOM 979 N N . VAL A 1 118 ? -4.121 -19.539 17.557 1.00 94.88 118 VAL A N 1
ATOM 980 C CA . VAL A 1 118 ? -3.694 -18.584 18.594 1.00 94.88 118 VAL A CA 1
ATOM 981 C C . VAL A 1 118 ? -4.312 -17.210 18.348 1.00 94.88 118 VAL A C 1
ATOM 983 O O . VAL A 1 118 ? -4.861 -16.604 19.268 1.00 94.88 118 VAL A O 1
ATOM 986 N N . ASN A 1 119 ? -4.278 -16.732 17.103 1.00 95.94 119 ASN A N 1
ATOM 987 C CA . ASN A 1 119 ? -4.861 -15.447 16.744 1.00 95.94 119 ASN A CA 1
ATOM 988 C C . ASN A 1 119 ? -6.377 -15.412 17.007 1.00 95.94 119 ASN A C 1
ATOM 990 O O . ASN A 1 119 ? -6.886 -14.465 17.608 1.00 95.94 119 ASN A O 1
ATOM 994 N N . TRP A 1 120 ? -7.082 -16.483 16.648 1.00 95.56 120 TRP A N 1
ATOM 995 C CA . TRP A 1 120 ? -8.521 -16.610 16.858 1.00 95.56 120 TRP A CA 1
ATOM 996 C C . TRP A 1 120 ? -8.900 -16.644 18.346 1.00 95.56 120 TRP A C 1
ATOM 998 O O . TRP A 1 120 ? -9.877 -16.008 18.753 1.00 95.56 120 TRP A O 1
ATOM 1008 N N . ILE A 1 121 ? -8.098 -17.317 19.183 1.00 97.31 121 ILE A N 1
ATOM 1009 C CA . ILE A 1 121 ? -8.260 -17.315 20.645 1.00 97.31 121 ILE A CA 1
ATOM 1010 C C . ILE A 1 121 ? -8.099 -15.899 21.203 1.00 97.31 121 ILE A C 1
ATOM 1012 O O . ILE A 1 121 ? -8.918 -15.480 22.022 1.00 97.31 121 ILE A O 1
ATOM 1016 N N . ILE A 1 122 ? -7.088 -15.143 20.759 1.00 97.31 122 ILE A N 1
ATOM 1017 C CA . ILE A 1 122 ? -6.858 -13.762 21.212 1.00 97.31 122 ILE A CA 1
ATOM 1018 C C . ILE A 1 122 ? -8.066 -12.879 20.877 1.00 97.31 122 ILE A C 1
ATOM 1020 O O . ILE A 1 122 ? -8.633 -12.249 21.772 1.00 97.31 122 ILE A O 1
ATOM 1024 N N . TRP A 1 123 ? -8.510 -12.882 19.617 1.00 98.00 123 TRP A N 1
ATOM 1025 C CA . TRP A 1 123 ? -9.673 -12.108 19.169 1.00 98.00 123 TRP A CA 1
ATOM 1026 C C . TRP A 1 123 ? -10.943 -12.457 19.947 1.00 98.00 123 TRP A C 1
ATOM 1028 O O . TRP A 1 123 ? -11.625 -11.572 20.473 1.00 98.00 123 TRP A O 1
ATOM 1038 N N . THR A 1 124 ? -11.231 -13.752 20.080 1.00 97.50 124 THR A N 1
ATOM 1039 C CA . THR A 1 124 ? -12.406 -14.241 20.810 1.00 97.50 124 THR A CA 1
ATOM 1040 C C . THR A 1 124 ? -12.339 -13.852 22.285 1.00 97.50 124 THR A C 1
ATOM 1042 O O . THR A 1 124 ? -13.333 -13.392 22.844 1.00 97.50 124 THR A O 1
ATOM 1045 N N . THR A 1 125 ? -11.163 -13.948 22.911 1.00 98.12 125 THR A N 1
ATOM 1046 C CA . THR A 1 125 ? -10.955 -13.565 24.316 1.00 98.12 125 THR A CA 1
ATOM 1047 C C . THR A 1 125 ? -11.208 -12.075 24.535 1.00 98.12 125 THR A C 1
ATOM 1049 O O . THR A 1 125 ? -11.878 -11.711 25.499 1.00 98.12 125 THR A O 1
ATOM 1052 N N . ILE A 1 126 ? -10.737 -11.207 23.636 1.00 97.94 126 ILE A N 1
ATOM 1053 C CA . ILE A 1 126 ? -10.948 -9.754 23.734 1.00 97.94 126 ILE A CA 1
ATOM 1054 C C . ILE A 1 126 ? -12.436 -9.410 23.591 1.00 97.94 126 ILE A C 1
ATOM 1056 O O . ILE A 1 126 ? -12.985 -8.682 24.420 1.00 97.94 126 ILE A O 1
ATOM 1060 N N . ILE A 1 127 ? -13.113 -9.959 22.578 1.00 97.88 127 ILE A N 1
ATOM 1061 C CA . ILE A 1 127 ? -14.529 -9.659 22.310 1.00 97.88 127 ILE A CA 1
ATOM 1062 C C . ILE A 1 127 ? -15.429 -10.215 23.422 1.00 97.88 127 ILE A C 1
ATOM 1064 O O . ILE A 1 127 ? -16.292 -9.500 23.941 1.00 97.88 127 ILE A O 1
ATOM 1068 N N . LEU A 1 128 ? -15.217 -11.467 23.842 1.00 97.56 128 LEU A N 1
ATOM 1069 C CA . LEU A 1 128 ? -15.954 -12.049 24.965 1.00 97.56 128 LEU A CA 1
ATOM 1070 C C . LEU A 1 128 ? -15.647 -11.308 26.268 1.00 97.56 128 LEU A C 1
ATOM 1072 O O . LEU A 1 128 ? -16.566 -11.015 27.030 1.00 97.56 128 LEU A O 1
ATOM 1076 N N . GLY A 1 129 ? -14.388 -10.934 26.503 1.00 97.06 129 GLY A N 1
ATOM 1077 C CA . GLY A 1 129 ? -13.979 -10.113 27.639 1.00 97.06 129 GLY A CA 1
ATOM 1078 C C . GLY A 1 129 ? -14.732 -8.784 27.689 1.00 97.06 129 GLY A C 1
ATOM 1079 O O . GLY A 1 129 ? -15.279 -8.430 28.734 1.00 97.06 129 GLY A O 1
ATOM 1080 N N . ALA A 1 130 ? -14.864 -8.091 26.554 1.00 96.56 130 ALA A N 1
ATOM 1081 C CA . ALA A 1 130 ? -15.640 -6.857 26.446 1.00 96.56 130 ALA A CA 1
ATOM 1082 C C . ALA A 1 130 ? -17.129 -7.061 26.783 1.00 96.56 130 ALA A C 1
ATOM 1084 O O . ALA A 1 130 ? -17.715 -6.266 27.525 1.00 96.56 130 ALA A O 1
ATOM 1085 N N . LEU A 1 131 ? -17.741 -8.144 26.290 1.00 96.69 131 LEU A N 1
ATOM 1086 C CA . LEU A 1 131 ? -19.137 -8.497 26.579 1.00 96.69 131 LEU A CA 1
ATOM 1087 C C . LEU A 1 131 ? -19.361 -8.846 28.058 1.00 96.69 131 LEU A C 1
ATOM 1089 O O . LEU A 1 131 ? -20.322 -8.373 28.675 1.00 96.69 131 LEU A O 1
ATOM 1093 N N . LEU A 1 132 ? -18.473 -9.651 28.647 1.00 96.00 132 LEU A N 1
ATOM 1094 C CA . LEU A 1 132 ? -18.535 -10.031 30.059 1.00 96.00 132 LEU A CA 1
ATOM 1095 C C . LEU A 1 132 ? -18.314 -8.812 30.960 1.00 96.00 132 LEU A C 1
ATOM 1097 O O . LEU A 1 132 ? -19.059 -8.616 31.922 1.00 96.00 132 LEU A O 1
ATOM 1101 N N . PHE A 1 133 ? -17.371 -7.935 30.612 1.00 93.44 133 PHE A N 1
ATOM 1102 C CA . PHE A 1 133 ? -17.129 -6.689 31.334 1.00 93.44 133 PHE A CA 1
ATOM 1103 C C . PHE A 1 133 ? -18.364 -5.773 31.302 1.00 93.44 133 PHE A C 1
ATOM 1105 O O . PHE A 1 133 ? -18.784 -5.253 32.338 1.00 93.44 133 PHE A O 1
ATOM 1112 N N . ALA A 1 134 ? -19.043 -5.672 30.155 1.00 93.19 134 ALA A N 1
ATOM 1113 C CA . ALA A 1 134 ? -20.301 -4.937 30.028 1.00 93.19 134 ALA A CA 1
ATOM 1114 C C . ALA A 1 134 ? -21.465 -5.542 30.828 1.00 93.19 134 ALA A C 1
ATOM 1116 O O . ALA A 1 134 ? -22.392 -4.822 31.229 1.00 93.19 134 ALA A O 1
ATOM 1117 N N . LYS A 1 135 ? -21.446 -6.860 31.056 1.00 93.00 135 LYS A N 1
ATOM 1118 C CA . LYS A 1 135 ? -22.445 -7.573 31.860 1.00 93.00 135 LYS A CA 1
ATOM 1119 C C . LYS A 1 135 ? -22.214 -7.371 33.357 1.00 93.00 135 LYS A C 1
ATOM 1121 O O . LYS A 1 135 ? -23.162 -7.005 34.053 1.00 93.00 135 LYS A O 1
ATOM 1126 N N . PHE A 1 136 ? -20.988 -7.590 33.831 1.00 92.94 136 PHE A N 1
ATOM 1127 C CA . PHE A 1 136 ? -20.673 -7.680 35.260 1.00 92.94 136 PHE A CA 1
ATOM 1128 C C . PHE A 1 136 ? -20.231 -6.356 35.898 1.00 92.94 136 PHE A C 1
ATOM 1130 O O . PHE A 1 136 ? -20.505 -6.143 37.072 1.00 92.94 136 PHE A O 1
ATOM 1137 N N . GLN A 1 137 ? -19.609 -5.440 35.150 1.00 90.44 137 GLN A N 1
ATOM 1138 C CA . GLN A 1 137 ? -18.999 -4.214 35.694 1.00 90.44 137 GLN A CA 1
ATOM 1139 C C . GLN A 1 137 ? -19.691 -2.940 35.186 1.00 90.44 137 GLN A C 1
ATOM 1141 O O . GLN A 1 137 ? -19.065 -1.977 34.740 1.00 90.44 137 GLN A O 1
ATOM 1146 N N . GLN A 1 138 ? -21.025 -2.927 35.247 1.00 81.50 138 GLN A N 1
ATOM 1147 C CA . GLN A 1 138 ? -21.865 -1.928 34.568 1.00 81.50 138 GLN A CA 1
ATOM 1148 C C . GLN A 1 138 ? -21.604 -0.479 35.007 1.00 81.50 138 GLN A C 1
ATOM 1150 O O . GLN A 1 138 ? -21.754 0.437 34.196 1.00 81.50 138 GLN A O 1
ATOM 1155 N N . ASN A 1 139 ? -21.178 -0.282 36.258 1.00 83.31 139 ASN A N 1
ATOM 1156 C CA . ASN A 1 139 ? -20.948 1.039 36.848 1.00 83.31 139 ASN A CA 1
ATOM 1157 C C . ASN A 1 139 ? -19.733 1.755 36.240 1.00 83.31 139 ASN A C 1
ATOM 1159 O O . ASN A 1 139 ? -19.756 2.972 36.076 1.00 83.31 139 ASN A O 1
ATOM 1163 N N . ILE A 1 140 ? -18.686 1.007 35.876 1.00 91.56 140 ILE A N 1
ATOM 1164 C CA . ILE A 1 140 ? -17.439 1.566 35.328 1.00 91.56 140 ILE A CA 1
ATOM 1165 C C . ILE A 1 140 ? -17.276 1.311 33.827 1.00 91.56 140 ILE A C 1
ATOM 1167 O O . ILE A 1 140 ? -16.536 2.043 33.173 1.00 91.56 140 ILE A O 1
ATOM 1171 N N . PHE A 1 141 ? -17.997 0.331 33.266 1.00 92.19 141 PHE A N 1
ATOM 1172 C CA . PHE A 1 141 ? -17.874 -0.105 31.871 1.00 92.19 141 PHE A CA 1
ATOM 1173 C C . PHE A 1 141 ? -17.901 1.060 30.874 1.00 92.19 141 PHE A C 1
ATOM 1175 O O . PHE A 1 141 ? -16.976 1.217 30.083 1.00 92.19 141 PHE A O 1
ATOM 1182 N N . LYS A 1 142 ? -18.927 1.923 30.945 1.00 90.31 142 LYS A N 1
ATOM 1183 C CA . LYS A 1 142 ? -19.079 3.055 30.012 1.00 90.31 142 LYS A CA 1
ATOM 1184 C C . LYS A 1 142 ? -17.891 4.019 30.072 1.00 90.31 142 LYS A C 1
ATOM 1186 O O . LYS A 1 142 ? -17.459 4.512 29.035 1.00 90.31 142 LYS A O 1
ATOM 1191 N N . LYS A 1 143 ? -17.367 4.273 31.277 1.00 93.12 143 LYS A N 1
ATOM 1192 C CA . LYS A 1 143 ? -16.224 5.168 31.492 1.00 93.12 143 LYS A CA 1
ATOM 1193 C C . LYS A 1 143 ? -14.952 4.563 30.903 1.00 93.12 143 LYS A C 1
ATOM 1195 O O . LYS A 1 143 ? -14.282 5.226 30.126 1.00 93.12 143 LYS A O 1
ATOM 1200 N N . VAL A 1 144 ? -14.666 3.297 31.208 1.00 95.38 144 VAL A N 1
ATOM 1201 C CA . VAL A 1 144 ? -13.482 2.587 30.693 1.00 95.38 144 VAL A CA 1
ATOM 1202 C C . VAL A 1 144 ? -13.522 2.467 29.170 1.00 95.38 144 VAL A C 1
ATOM 1204 O O . VAL A 1 144 ? -12.529 2.766 28.511 1.00 95.38 144 VAL A O 1
ATOM 1207 N N . MET A 1 145 ? -14.671 2.090 28.603 1.00 95.88 145 MET A N 1
ATOM 1208 C CA . MET A 1 145 ? -14.870 1.982 27.156 1.00 95.88 145 MET A CA 1
ATOM 1209 C C . MET A 1 145 ? -14.582 3.316 26.454 1.00 95.88 145 MET A C 1
ATOM 1211 O O . MET A 1 145 ? -13.803 3.356 25.504 1.00 95.88 145 MET A O 1
ATOM 1215 N N . LEU A 1 146 ? -15.153 4.420 26.948 1.00 96.06 146 LEU A N 1
ATOM 1216 C CA . LEU A 1 146 ? -14.929 5.746 26.374 1.00 96.06 146 LEU A CA 1
ATOM 1217 C C . LEU A 1 146 ? -13.475 6.207 26.538 1.00 96.06 146 LEU A C 1
ATOM 1219 O O . LEU A 1 146 ? -12.864 6.645 25.569 1.00 96.06 146 LEU A O 1
ATOM 1223 N N . THR A 1 147 ? -12.908 6.102 27.744 1.00 97.12 147 THR A N 1
ATOM 1224 C CA . THR A 1 147 ? -11.538 6.557 28.025 1.00 97.12 147 THR A CA 1
ATOM 1225 C C . THR A 1 147 ? -10.506 5.782 27.210 1.00 97.12 147 THR A C 1
ATOM 1227 O O . THR A 1 147 ? -9.638 6.397 26.601 1.00 97.12 147 THR A O 1
ATOM 1230 N N . SER A 1 148 ? -10.612 4.453 27.139 1.00 96.94 148 SER A N 1
ATOM 1231 C CA . SER A 1 148 ? -9.709 3.643 26.310 1.00 96.94 148 SER A CA 1
ATOM 1232 C C . SER A 1 148 ? -9.867 3.949 24.820 1.00 96.94 148 SER A C 1
ATOM 1234 O O . SER A 1 148 ? -8.861 4.097 24.134 1.00 96.94 148 SER A O 1
ATOM 1236 N N . SER A 1 149 ? -11.099 4.134 24.328 1.00 98.19 149 SER A N 1
ATOM 1237 C CA . SER A 1 149 ? -11.332 4.520 22.929 1.00 98.19 149 SER A CA 1
ATOM 1238 C C . SER A 1 149 ? -10.711 5.877 22.606 1.00 98.19 149 SER A C 1
ATOM 1240 O O . SER A 1 149 ? -10.075 6.015 21.570 1.00 98.19 149 SER A O 1
ATOM 1242 N N . LEU A 1 150 ? -10.831 6.857 23.508 1.00 98.25 150 LEU A N 1
ATOM 1243 C CA . LEU A 1 150 ? -10.191 8.167 23.365 1.00 98.25 150 LEU A CA 1
ATOM 1244 C C . LEU A 1 150 ? -8.664 8.070 23.342 1.00 98.25 150 LEU A C 1
ATOM 1246 O O . LEU A 1 150 ? -8.038 8.728 22.519 1.00 98.25 150 LEU A O 1
ATOM 1250 N N . ILE A 1 151 ? -8.066 7.257 24.219 1.00 98.25 151 ILE A N 1
ATOM 1251 C CA . ILE A 1 151 ? -6.610 7.067 24.260 1.00 98.25 151 ILE A CA 1
ATOM 1252 C C . ILE A 1 151 ? -6.122 6.428 22.956 1.00 98.25 151 ILE A C 1
ATOM 1254 O O . ILE A 1 151 ? -5.212 6.956 22.325 1.00 98.25 151 ILE A O 1
ATOM 1258 N N . ILE A 1 152 ? -6.744 5.327 22.522 1.00 97.50 152 ILE A N 1
ATOM 1259 C CA . ILE A 1 152 ? -6.326 4.610 21.309 1.00 97.50 152 ILE A CA 1
ATOM 1260 C C . ILE A 1 152 ? -6.570 5.461 20.060 1.00 97.50 152 ILE A C 1
ATOM 1262 O O . ILE A 1 152 ? -5.699 5.542 19.199 1.00 97.50 152 ILE A O 1
ATOM 1266 N N . LEU A 1 153 ? -7.716 6.137 19.964 1.00 97.94 153 LEU A N 1
ATOM 1267 C CA . LEU A 1 153 ? -7.988 7.054 18.859 1.00 97.94 153 LEU A CA 1
ATOM 1268 C C . LEU A 1 153 ? -7.015 8.241 18.871 1.00 97.94 153 LEU A C 1
ATOM 1270 O O . LEU A 1 153 ? -6.531 8.630 17.819 1.00 97.94 153 LEU A O 1
ATOM 1274 N N . GLY A 1 154 ? -6.669 8.773 20.046 1.00 98.19 154 GLY A N 1
ATOM 1275 C CA . GLY A 1 154 ? -5.663 9.824 20.195 1.00 98.19 154 GLY A CA 1
ATOM 1276 C C . GLY A 1 154 ? -4.281 9.393 19.702 1.00 98.19 154 GLY A C 1
ATOM 1277 O O . GLY A 1 154 ? -3.671 10.117 18.921 1.00 98.19 154 GLY A O 1
ATOM 1278 N N . MET A 1 155 ? -3.818 8.199 20.087 1.00 96.94 155 MET A N 1
ATOM 1279 C CA . MET A 1 155 ? -2.561 7.627 19.581 1.00 96.94 155 MET A CA 1
ATOM 1280 C C . MET A 1 155 ? -2.592 7.461 18.059 1.00 96.94 155 MET A C 1
ATOM 1282 O O . MET A 1 155 ? -1.641 7.840 17.383 1.00 96.94 155 MET A O 1
ATOM 1286 N N . GLN A 1 156 ? -3.703 6.959 17.514 1.00 96.19 156 GLN A N 1
ATOM 1287 C CA . GLN A 1 156 ? -3.885 6.838 16.069 1.00 96.19 156 GLN A CA 1
ATOM 1288 C C . GLN A 1 156 ? -3.874 8.201 15.371 1.00 96.19 156 GLN A C 1
ATOM 1290 O O . GLN A 1 156 ? -3.208 8.345 14.358 1.00 96.19 156 GLN A O 1
ATOM 1295 N N . CYS A 1 157 ? -4.528 9.228 15.916 1.00 97.44 157 CYS A N 1
ATOM 1296 C CA . CYS A 1 157 ? -4.473 10.579 15.356 1.00 97.44 157 CYS A CA 1
ATOM 1297 C C . CYS A 1 157 ? -3.044 11.140 15.334 1.00 97.44 157 CYS A C 1
ATOM 1299 O O . CYS A 1 157 ? -2.656 11.757 14.347 1.00 97.44 157 CYS A O 1
ATOM 1301 N N . VAL A 1 158 ? -2.257 10.919 16.394 1.00 96.62 158 VAL A N 1
ATOM 1302 C CA . VAL A 1 158 ? -0.841 11.323 16.425 1.00 96.62 158 VAL A CA 1
ATOM 1303 C C . VAL A 1 158 ? -0.050 10.583 15.346 1.00 96.62 158 VAL A C 1
ATOM 1305 O O . VAL A 1 158 ? 0.665 11.228 14.583 1.00 96.62 158 VAL A O 1
ATOM 1308 N N . GLY A 1 159 ? -0.233 9.263 15.230 1.00 94.75 159 GLY A N 1
ATOM 1309 C CA . GLY A 1 159 ? 0.375 8.456 14.171 1.00 94.75 159 GLY A CA 1
ATOM 1310 C C . GLY A 1 159 ? 0.007 8.968 12.778 1.00 94.75 159 GLY A C 1
ATOM 1311 O O . GLY A 1 159 ? 0.891 9.301 11.998 1.00 94.75 159 GLY A O 1
ATOM 1312 N N . TYR A 1 160 ? -1.287 9.149 12.504 1.00 96.62 160 TYR A N 1
ATOM 1313 C CA . TYR A 1 160 ? -1.803 9.698 11.250 1.00 96.62 160 TYR A CA 1
ATOM 1314 C C . TYR A 1 160 ? -1.150 11.031 10.878 1.00 96.62 160 TYR A C 1
ATOM 1316 O O . TYR A 1 160 ? -0.646 11.185 9.771 1.00 96.62 160 TYR A O 1
ATOM 1324 N N . ILE A 1 161 ? -1.139 11.992 11.807 1.00 96.75 161 ILE A N 1
ATOM 1325 C CA . ILE A 1 161 ? -0.587 13.330 11.566 1.00 96.75 161 ILE A CA 1
ATOM 1326 C C . ILE A 1 161 ? 0.926 13.259 11.332 1.00 96.75 161 ILE A C 1
ATOM 1328 O O . ILE A 1 161 ? 1.440 14.011 10.508 1.00 96.75 161 ILE A O 1
ATOM 1332 N N . SER A 1 162 ? 1.632 12.346 12.007 1.00 95.62 162 SER A N 1
ATOM 1333 C CA . SER A 1 162 ? 3.080 12.180 11.846 1.00 95.62 162 SER A CA 1
ATOM 1334 C C . SER A 1 162 ? 3.502 11.668 10.465 1.00 95.62 162 SER A C 1
ATOM 1336 O O . SER A 1 162 ? 4.619 11.950 10.050 1.00 95.62 162 SER A O 1
ATOM 1338 N N . LEU A 1 163 ? 2.610 11.005 9.715 1.00 94.88 163 LEU A N 1
ATOM 1339 C CA . LEU A 1 163 ? 2.910 10.518 8.362 1.00 94.88 163 LEU A CA 1
ATOM 1340 C C . LEU A 1 163 ? 3.145 11.659 7.358 1.00 94.88 163 LEU A C 1
ATOM 1342 O O . LEU A 1 163 ? 3.944 11.516 6.440 1.00 94.88 163 LEU A O 1
ATOM 1346 N N . PHE A 1 164 ? 2.476 12.800 7.539 1.00 94.25 164 PHE A N 1
ATOM 1347 C CA . PHE A 1 164 ? 2.520 13.912 6.588 1.00 94.25 164 PHE A CA 1
ATOM 1348 C C . PHE A 1 164 ? 3.878 14.624 6.500 1.00 94.25 164 PHE A C 1
ATOM 1350 O O . PHE A 1 164 ? 4.380 14.777 5.390 1.00 94.25 164 PHE A O 1
ATOM 1357 N N . PRO A 1 165 ? 4.492 15.075 7.613 1.00 92.75 165 PRO A N 1
ATOM 1358 C CA . PRO A 1 165 ? 5.797 15.730 7.561 1.00 92.75 165 PRO A CA 1
ATOM 1359 C C . PRO A 1 165 ? 6.947 14.767 7.237 1.00 92.75 165 PRO A C 1
ATOM 1361 O O . PRO A 1 165 ? 8.022 15.230 6.872 1.00 92.75 165 PRO A O 1
ATOM 1364 N N . SER A 1 166 ? 6.747 13.455 7.392 1.00 85.81 166 SER A N 1
ATOM 1365 C CA . SER A 1 166 ? 7.764 12.437 7.105 1.00 85.81 166 SER A CA 1
ATOM 1366 C C . SER A 1 166 ? 7.830 12.017 5.636 1.00 85.81 166 SER A C 1
ATOM 1368 O O . SER A 1 166 ? 8.744 11.283 5.271 1.00 85.81 166 SER A O 1
ATOM 1370 N N . ALA A 1 167 ? 6.874 12.439 4.807 1.00 87.44 167 ALA A N 1
ATOM 1371 C CA . ALA A 1 167 ? 6.788 12.037 3.410 1.00 87.44 167 ALA A CA 1
ATOM 1372 C C . ALA A 1 167 ? 7.316 13.119 2.460 1.00 87.44 167 ALA A C 1
ATOM 1374 O O . ALA A 1 167 ? 7.096 14.315 2.670 1.00 87.44 167 ALA A O 1
ATOM 1375 N N . ASP A 1 168 ? 7.970 12.684 1.381 1.00 86.94 168 ASP A N 1
ATOM 1376 C CA . ASP A 1 168 ? 8.478 13.578 0.344 1.00 86.94 168 ASP A CA 1
ATOM 1377 C C . ASP A 1 168 ? 7.333 14.198 -0.470 1.00 86.94 168 ASP A C 1
ATOM 1379 O O . ASP A 1 168 ? 6.203 13.705 -0.509 1.00 86.94 168 ASP A O 1
ATOM 1383 N N . LYS A 1 169 ? 7.633 15.285 -1.191 1.00 85.56 169 LYS A N 1
ATOM 1384 C CA . LYS A 1 169 ? 6.648 16.018 -2.005 1.00 85.56 169 LYS A CA 1
ATOM 1385 C C . LYS A 1 169 ? 5.932 15.127 -3.037 1.00 85.56 169 LYS A C 1
ATOM 1387 O O . LYS A 1 169 ? 4.764 15.372 -3.340 1.00 85.56 169 LYS A O 1
ATOM 1392 N N . SER A 1 170 ? 6.596 14.085 -3.535 1.00 83.50 170 SER A N 1
ATOM 1393 C CA . SER A 1 170 ? 6.032 13.120 -4.489 1.00 83.50 170 SER A CA 1
ATOM 1394 C C . SER A 1 170 ? 4.864 12.304 -3.928 1.00 83.50 170 SER A C 1
ATOM 1396 O O . SER A 1 170 ? 4.012 11.874 -4.695 1.00 83.50 170 SER A O 1
ATOM 1398 N N . ALA A 1 171 ? 4.739 12.167 -2.604 1.00 89.62 171 ALA A N 1
ATOM 1399 C CA . ALA A 1 171 ? 3.575 11.536 -1.978 1.00 89.62 171 ALA A CA 1
ATOM 1400 C C . ALA A 1 171 ? 2.284 12.365 -2.142 1.00 89.62 171 ALA A C 1
ATOM 1402 O O . ALA A 1 171 ? 1.178 11.836 -1.999 1.00 89.62 171 ALA A O 1
ATOM 1403 N N . PHE A 1 172 ? 2.418 13.669 -2.413 1.00 91.25 172 PHE A N 1
ATOM 1404 C CA . PHE A 1 172 ? 1.328 14.646 -2.355 1.00 91.25 172 PHE A CA 1
ATOM 1405 C C . PHE A 1 172 ? 1.028 15.341 -3.675 1.00 91.25 172 PHE A C 1
ATOM 1407 O O . PHE A 1 172 ? -0.020 15.965 -3.825 1.00 91.25 172 PHE A O 1
ATOM 1414 N N . THR A 1 173 ? 1.963 15.344 -4.604 1.00 84.31 173 THR A N 1
ATOM 1415 C CA . THR A 1 173 ? 1.770 16.005 -5.885 1.00 84.31 173 THR A CA 1
ATOM 1416 C C . THR A 1 173 ? 2.422 15.165 -6.943 1.00 84.31 173 THR A C 1
ATOM 1418 O O . THR A 1 173 ? 3.585 14.792 -6.786 1.00 84.31 173 THR A O 1
ATOM 1421 N N . TYR A 1 174 ? 1.693 14.939 -8.029 1.00 77.12 174 TYR A N 1
ATOM 1422 C CA . TYR A 1 174 ? 2.322 14.506 -9.257 1.00 77.12 174 TYR A CA 1
ATOM 1423 C C . TYR A 1 174 ? 3.413 15.510 -9.611 1.00 77.12 174 TYR A C 1
ATOM 1425 O O . TYR A 1 174 ? 3.256 16.722 -9.396 1.00 77.12 174 TYR A O 1
ATOM 1433 N N . TYR A 1 175 ? 4.548 15.001 -10.080 1.00 64.31 175 TYR A N 1
ATOM 1434 C CA . TYR A 1 175 ? 5.558 15.865 -10.662 1.00 64.31 175 TYR A CA 1
ATOM 1435 C C . TYR A 1 175 ? 4.870 16.678 -11.757 1.00 64.31 175 TYR A C 1
ATOM 1437 O O . TYR A 1 175 ? 4.102 16.134 -12.540 1.00 64.31 175 TYR A O 1
ATOM 1445 N N . SER A 1 176 ? 5.047 18.002 -11.718 1.00 55.59 176 SER A N 1
ATOM 1446 C CA . SER A 1 176 ? 4.370 18.923 -12.632 1.00 55.59 176 SER A CA 1
ATOM 1447 C C . SER A 1 176 ? 4.489 18.396 -14.063 1.00 55.59 176 SER A C 1
ATOM 1449 O O . SER A 1 176 ? 5.610 18.187 -14.522 1.00 55.59 176 SER A O 1
ATOM 1451 N N . ASP A 1 177 ? 3.347 18.238 -14.746 1.00 52.19 177 ASP A N 1
ATOM 1452 C CA . ASP A 1 177 ? 3.138 17.625 -16.077 1.00 52.19 177 ASP A CA 1
ATOM 1453 C C . ASP A 1 177 ? 3.979 18.213 -17.237 1.00 52.19 177 ASP A C 1
ATOM 1455 O O . ASP A 1 177 ? 3.699 17.971 -18.410 1.00 52.19 177 ASP A O 1
ATOM 1459 N N . LYS A 1 178 ? 4.961 19.068 -16.952 1.00 51.44 178 LYS A N 1
ATOM 1460 C CA . LYS A 1 178 ? 5.814 19.728 -17.940 1.00 51.44 178 LYS A CA 1
ATOM 1461 C C . LYS A 1 178 ? 7.193 19.092 -18.086 1.00 51.44 178 LYS A C 1
ATOM 1463 O O . LYS A 1 178 ? 7.779 19.263 -19.148 1.00 51.44 178 LYS A O 1
ATOM 1468 N N . ASP A 1 179 ? 7.656 18.324 -17.098 1.00 60.59 179 ASP A N 1
ATOM 1469 C CA . ASP A 1 179 ? 9.050 17.860 -17.056 1.00 60.59 179 ASP A CA 1
ATOM 1470 C C . ASP A 1 179 ? 9.206 16.360 -16.732 1.00 60.59 179 ASP A C 1
ATOM 1472 O O . ASP A 1 179 ? 10.331 15.884 -16.590 1.00 60.59 179 ASP A O 1
ATOM 1476 N N . GLU A 1 180 ? 8.112 15.591 -16.616 1.00 71.31 180 GLU A N 1
ATOM 1477 C CA . GLU A 1 180 ? 8.222 14.138 -16.433 1.00 71.31 180 GLU A CA 1
ATOM 1478 C C . GLU A 1 180 ? 8.681 13.480 -17.738 1.00 71.31 180 GLU A C 1
ATOM 1480 O O . GLU A 1 180 ? 8.010 13.532 -18.777 1.00 71.31 180 GLU A O 1
ATOM 1485 N N . LEU A 1 181 ? 9.863 12.876 -17.671 1.00 82.06 181 LEU A N 1
ATOM 1486 C CA . LEU A 1 181 ? 10.440 12.118 -18.763 1.00 82.06 181 LEU A CA 1
ATOM 1487 C C . LEU A 1 181 ? 9.769 10.748 -18.847 1.00 82.06 181 LEU A C 1
ATOM 1489 O O . LEU A 1 181 ? 9.634 10.044 -17.848 1.00 82.06 181 LEU A O 1
ATOM 1493 N N . ILE A 1 182 ? 9.395 10.353 -20.059 1.00 84.00 182 ILE A N 1
ATOM 1494 C CA . ILE A 1 182 ? 8.833 9.040 -20.377 1.00 84.00 182 ILE A CA 1
ATOM 1495 C C . ILE A 1 182 ? 9.573 8.410 -21.558 1.00 84.00 182 ILE A C 1
ATOM 1497 O O . ILE A 1 182 ? 10.184 9.114 -22.361 1.00 84.00 182 ILE A O 1
ATOM 1501 N N . LEU A 1 183 ? 9.437 7.093 -21.722 1.00 89.31 183 LEU A N 1
ATOM 1502 C CA . LEU A 1 183 ? 9.756 6.413 -22.979 1.00 89.31 183 LEU A CA 1
ATOM 1503 C C . LEU A 1 183 ? 8.563 6.537 -23.940 1.00 89.31 183 LEU A C 1
ATOM 1505 O O . LEU A 1 183 ? 7.502 5.953 -23.712 1.00 89.31 183 LEU A O 1
ATOM 1509 N N . ASP A 1 184 ? 8.713 7.299 -25.023 1.00 87.81 184 ASP A N 1
ATOM 1510 C CA . ASP A 1 184 ? 7.672 7.455 -26.037 1.00 87.81 184 ASP A CA 1
ATOM 1511 C C . ASP A 1 184 ? 7.524 6.184 -26.881 1.00 87.81 184 ASP A C 1
ATOM 1513 O O . ASP A 1 184 ? 8.417 5.806 -27.645 1.00 87.81 184 ASP A O 1
ATOM 1517 N N . GLY A 1 185 ? 6.359 5.547 -26.766 1.00 88.25 185 GLY A N 1
ATOM 1518 C CA . GLY A 1 185 ? 5.962 4.377 -27.546 1.00 88.25 185 GLY A CA 1
ATOM 1519 C C . GLY A 1 185 ? 5.353 4.693 -28.916 1.00 88.25 185 GLY A C 1
ATOM 1520 O O . GLY A 1 185 ? 5.071 3.763 -29.669 1.00 88.25 185 GLY A O 1
ATOM 1521 N N . SER A 1 186 ? 5.141 5.968 -29.278 1.00 88.50 186 SER A N 1
ATOM 1522 C CA . SER A 1 186 ? 4.407 6.355 -30.501 1.00 88.50 186 SER A CA 1
ATOM 1523 C C . SER A 1 186 ? 5.000 5.793 -31.802 1.00 88.50 186 SER A C 1
ATOM 1525 O O . SER A 1 186 ? 4.289 5.627 -32.793 1.00 88.50 186 SER A O 1
ATOM 1527 N N . LYS A 1 187 ? 6.298 5.466 -31.790 1.00 90.19 187 LYS A N 1
ATOM 1528 C CA . LYS A 1 187 ? 7.056 4.929 -32.928 1.00 90.19 187 LYS A CA 1
ATOM 1529 C C . LYS A 1 187 ? 7.540 3.489 -32.732 1.00 90.19 187 LYS A C 1
ATOM 1531 O O . LYS A 1 187 ? 8.419 3.064 -33.469 1.00 90.19 187 LYS A O 1
ATOM 1536 N N . GLN A 1 188 ? 6.983 2.727 -31.786 1.00 92.62 188 GLN A N 1
ATOM 1537 C CA . GLN A 1 188 ? 7.449 1.358 -31.494 1.00 92.62 188 GLN A CA 1
ATOM 1538 C C . GLN A 1 188 ? 7.376 0.383 -32.681 1.00 92.62 188 GLN A C 1
ATOM 1540 O O . GLN A 1 188 ? 8.119 -0.590 -32.723 1.00 92.62 188 GLN A O 1
ATOM 1545 N N . PHE A 1 189 ? 6.516 0.660 -33.665 1.00 93.69 189 PHE A N 1
ATOM 1546 C CA . PHE A 1 189 ? 6.373 -0.138 -34.890 1.00 93.69 189 PHE A CA 1
ATOM 1547 C C . PHE A 1 189 ? 6.978 0.543 -36.124 1.00 93.69 189 PHE A C 1
ATOM 1549 O O . PHE A 1 189 ? 6.675 0.170 -37.255 1.00 93.69 189 PHE A O 1
ATOM 1556 N N . THR A 1 190 ? 7.815 1.559 -35.915 1.00 93.81 190 THR A N 1
ATOM 1557 C CA . THR A 1 190 ? 8.450 2.328 -36.983 1.00 93.81 190 THR A CA 1
ATOM 1558 C C . THR A 1 190 ? 9.952 2.087 -36.952 1.00 93.81 190 THR A C 1
ATOM 1560 O O . THR A 1 190 ? 10.622 2.445 -35.987 1.00 93.81 190 THR A O 1
ATOM 1563 N N . VAL A 1 191 ? 10.484 1.531 -38.038 1.00 93.94 191 VAL A N 1
ATOM 1564 C CA . VAL A 1 191 ? 11.915 1.246 -38.216 1.00 93.94 191 VAL A CA 1
ATOM 1565 C C . VAL A 1 191 ? 12.510 2.086 -39.349 1.00 93.94 191 VAL A C 1
ATOM 1567 O O . VAL A 1 191 ? 11.780 2.693 -40.136 1.00 93.94 191 VAL A O 1
ATOM 1570 N N . SER A 1 192 ? 13.840 2.164 -39.409 1.00 93.25 192 SER A N 1
ATOM 1571 C CA . SER A 1 192 ? 14.554 2.831 -40.501 1.00 93.25 192 SER A CA 1
ATOM 1572 C C . SER A 1 192 ? 14.378 2.069 -41.816 1.00 93.25 192 SER A C 1
ATOM 1574 O O . SER A 1 192 ? 14.187 0.855 -41.813 1.00 93.25 192 SER A O 1
ATOM 1576 N N . SER A 1 193 ? 14.505 2.766 -42.948 1.00 95.12 193 SER A N 1
ATOM 1577 C CA . SER A 1 193 ? 14.590 2.137 -44.274 1.00 95.12 193 SER A CA 1
ATOM 1578 C C . SER A 1 193 ? 15.935 1.451 -44.544 1.00 95.12 193 SER A C 1
ATOM 1580 O O . SER A 1 193 ? 16.065 0.767 -45.553 1.00 95.12 193 SER A O 1
ATOM 1582 N N . ASN A 1 194 ? 16.936 1.685 -43.690 1.00 92.94 194 ASN A N 1
ATOM 1583 C CA . ASN A 1 194 ? 18.243 1.026 -43.747 1.00 92.94 194 ASN A CA 1
ATOM 1584 C C . ASN A 1 194 ? 18.221 -0.270 -42.915 1.00 92.94 194 ASN A C 1
ATOM 1586 O O . ASN A 1 194 ? 17.156 -0.771 -42.555 1.00 92.94 194 ASN A O 1
ATOM 1590 N N . ASP A 1 195 ? 19.397 -0.782 -42.562 1.00 91.75 195 ASP A N 1
ATOM 1591 C CA . ASP A 1 195 ? 19.527 -1.888 -41.620 1.00 91.75 195 ASP A CA 1
ATOM 1592 C C . ASP A 1 195 ? 19.078 -1.476 -40.211 1.00 91.75 195 ASP A C 1
ATOM 1594 O O . ASP A 1 195 ? 19.291 -0.345 -39.763 1.00 91.75 195 ASP A O 1
ATOM 1598 N N . ASN A 1 196 ? 18.435 -2.408 -39.511 1.00 94.88 196 ASN A N 1
ATOM 1599 C CA . ASN A 1 196 ? 17.907 -2.208 -38.168 1.00 94.88 196 ASN A CA 1
ATOM 1600 C C . ASN A 1 196 ? 18.377 -3.343 -37.258 1.00 94.88 196 ASN A C 1
ATOM 1602 O O . ASN A 1 196 ? 18.404 -4.501 -37.670 1.00 94.88 196 ASN A O 1
ATOM 1606 N N . ILE A 1 197 ? 18.674 -3.017 -36.002 1.00 94.88 197 ILE A N 1
ATOM 1607 C CA . ILE A 1 197 ? 18.902 -4.002 -34.944 1.00 94.88 197 ILE A CA 1
ATOM 1608 C C . ILE A 1 197 ? 17.661 -3.991 -34.057 1.00 94.88 197 ILE A C 1
ATOM 1610 O O . ILE A 1 197 ? 17.313 -2.955 -33.494 1.00 94.88 197 I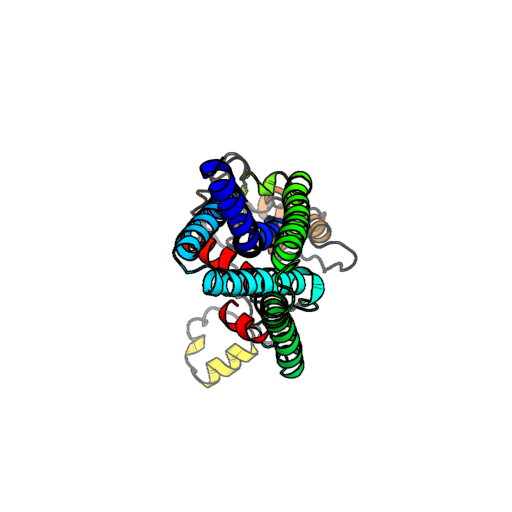LE A O 1
ATOM 1614 N N . ILE A 1 198 ? 16.981 -5.132 -33.954 1.00 94.88 198 ILE A N 1
ATOM 1615 C CA . ILE A 1 198 ? 15.770 -5.284 -33.144 1.00 94.88 198 ILE A CA 1
ATOM 1616 C C . ILE A 1 198 ? 16.024 -6.380 -32.116 1.00 94.88 198 ILE A C 1
ATOM 1618 O O . ILE A 1 198 ? 16.295 -7.523 -32.478 1.00 94.88 198 ILE A O 1
ATOM 1622 N N . LEU A 1 199 ? 15.926 -6.022 -30.837 1.00 93.69 199 LEU A N 1
ATOM 1623 C CA . LEU A 1 199 ? 16.092 -6.945 -29.722 1.00 93.69 199 LEU A CA 1
ATOM 1624 C C . LEU A 1 199 ? 14.743 -7.178 -29.039 1.00 93.69 199 LEU A C 1
ATOM 1626 O O . LEU A 1 199 ? 14.176 -6.263 -28.443 1.00 93.69 199 LEU A O 1
ATOM 1630 N N . PHE A 1 200 ? 14.250 -8.414 -29.100 1.00 91.88 200 PHE A N 1
ATOM 1631 C CA . PHE A 1 200 ? 13.103 -8.858 -28.314 1.00 91.88 200 PHE A CA 1
ATOM 1632 C C . PHE A 1 200 ? 13.598 -9.563 -27.055 1.00 91.88 200 PHE A C 1
ATOM 1634 O O . PHE A 1 200 ? 14.293 -10.574 -27.141 1.00 91.88 200 PHE A O 1
ATOM 1641 N N . ILE A 1 201 ? 13.227 -9.038 -25.888 1.00 90.75 201 ILE A N 1
ATOM 1642 C CA . ILE A 1 201 ? 13.564 -9.628 -24.591 1.00 90.75 201 ILE A CA 1
ATOM 1643 C C . ILE A 1 201 ? 12.301 -10.275 -24.034 1.00 90.75 201 ILE A C 1
ATOM 1645 O O . ILE A 1 201 ? 11.306 -9.596 -23.786 1.00 90.75 201 ILE A O 1
ATOM 1649 N N . LEU A 1 202 ? 12.337 -11.596 -23.872 1.00 89.50 202 LEU A N 1
ATOM 1650 C CA . LEU A 1 202 ? 11.237 -12.370 -23.307 1.00 89.50 202 LEU A CA 1
ATOM 1651 C C . LEU A 1 202 ? 11.515 -12.620 -21.828 1.00 89.50 202 LEU A C 1
ATOM 1653 O O . LEU A 1 202 ? 12.454 -13.339 -21.483 1.00 89.50 202 LEU A O 1
ATOM 1657 N N . ASP A 1 203 ? 10.703 -12.021 -20.961 1.00 88.50 203 ASP A N 1
ATOM 1658 C CA . ASP A 1 203 ? 10.853 -12.182 -19.518 1.00 88.50 203 ASP A CA 1
ATOM 1659 C C . ASP A 1 203 ? 10.537 -13.623 -19.087 1.00 88.50 203 ASP A C 1
ATOM 1661 O O . ASP A 1 203 ? 9.596 -14.246 -19.588 1.00 88.50 203 ASP A O 1
ATOM 1665 N N . ASN A 1 204 ? 11.346 -14.152 -18.166 1.00 86.56 204 ASN A N 1
ATOM 1666 C CA . ASN A 1 204 ? 11.234 -15.511 -17.622 1.00 86.56 204 ASN A CA 1
ATOM 1667 C C . ASN A 1 204 ? 11.219 -16.649 -18.679 1.00 86.56 204 ASN A C 1
ATOM 1669 O O . ASN A 1 204 ? 10.697 -17.742 -18.435 1.00 86.56 204 ASN A O 1
ATOM 1673 N N . PHE A 1 205 ? 11.778 -16.417 -19.873 1.00 86.88 205 PHE A N 1
ATOM 1674 C CA . PHE A 1 205 ? 11.893 -17.450 -20.902 1.00 86.88 205 PHE A CA 1
ATOM 1675 C C . PHE A 1 205 ? 13.057 -18.404 -20.604 1.00 86.88 205 PHE A C 1
ATOM 1677 O O . PHE A 1 205 ? 14.195 -17.978 -20.431 1.00 86.88 205 PHE A O 1
ATOM 1684 N N . SER A 1 206 ? 12.785 -19.713 -20.605 1.00 85.25 206 SER A N 1
ATOM 1685 C CA . SER A 1 206 ? 13.800 -20.754 -20.418 1.00 85.25 206 SER A CA 1
ATOM 1686 C C . SER A 1 206 ? 13.871 -21.685 -21.624 1.00 85.25 206 SER A C 1
ATOM 1688 O O . SER A 1 206 ? 12.848 -22.142 -22.142 1.00 85.25 206 SER A O 1
ATOM 1690 N N . SER A 1 207 ? 15.093 -22.052 -22.016 1.00 85.88 207 SER A N 1
ATOM 1691 C CA . SER A 1 207 ? 15.348 -23.085 -23.028 1.00 85.88 207 SER A CA 1
ATOM 1692 C C . SER A 1 207 ? 14.731 -24.439 -22.651 1.00 85.88 207 SER A C 1
ATOM 1694 O O . SER A 1 207 ? 14.303 -25.185 -23.531 1.00 85.88 207 SER A O 1
ATOM 1696 N N . THR A 1 208 ? 14.594 -24.727 -21.352 1.00 86.75 208 THR A N 1
ATOM 1697 C CA . THR A 1 208 ? 13.941 -25.948 -20.847 1.00 86.75 208 THR A CA 1
ATOM 1698 C C . THR A 1 208 ? 12.439 -25.980 -21.153 1.00 86.75 208 THR A C 1
ATOM 1700 O O . THR A 1 208 ? 11.898 -27.024 -21.534 1.00 86.75 208 THR A O 1
ATOM 1703 N N . TYR A 1 209 ? 11.767 -24.826 -21.071 1.00 87.75 209 TYR A N 1
ATOM 1704 C CA . TYR A 1 209 ? 10.357 -24.692 -21.438 1.00 87.75 209 TYR A CA 1
ATOM 1705 C C . TYR A 1 209 ? 10.163 -24.817 -22.944 1.00 87.75 209 TYR A C 1
ATOM 1707 O O . TYR A 1 209 ? 9.243 -25.510 -23.378 1.00 87.75 209 TYR A O 1
ATOM 1715 N N . LEU A 1 210 ? 11.056 -24.222 -23.744 1.00 88.50 210 LEU A N 1
ATOM 1716 C CA . LEU A 1 210 ? 11.017 -24.384 -25.196 1.00 88.50 210 LEU A CA 1
ATOM 1717 C C . LEU A 1 210 ? 11.192 -25.852 -25.600 1.00 88.50 210 LEU A C 1
ATOM 1719 O O . LEU A 1 210 ? 10.434 -26.337 -26.435 1.00 88.50 210 LEU A O 1
ATOM 1723 N N . ALA A 1 211 ? 12.144 -26.571 -24.996 1.00 88.19 211 ALA A N 1
ATOM 1724 C CA . ALA A 1 211 ? 12.365 -27.989 -25.282 1.00 88.19 211 ALA A CA 1
ATOM 1725 C C . ALA A 1 211 ? 11.100 -28.826 -25.024 1.00 88.19 211 ALA A C 1
ATOM 1727 O O . ALA A 1 211 ? 10.658 -29.562 -25.906 1.00 88.19 211 ALA A O 1
ATOM 1728 N N . SER A 1 212 ? 10.470 -28.630 -23.862 1.00 91.38 212 SER A N 1
ATOM 1729 C CA . SER A 1 212 ? 9.222 -29.316 -23.491 1.00 91.38 212 SER A CA 1
ATOM 1730 C C . SER A 1 212 ? 8.056 -28.952 -24.422 1.00 91.38 212 SER A C 1
ATOM 1732 O O . SER A 1 212 ? 7.224 -29.793 -24.761 1.00 91.38 212 SER A O 1
ATOM 1734 N N . ALA A 1 213 ? 7.979 -27.690 -24.855 1.00 91.12 213 ALA A N 1
ATOM 1735 C CA . ALA A 1 213 ? 6.930 -27.223 -25.755 1.00 91.12 213 ALA A CA 1
ATOM 1736 C C . ALA A 1 213 ? 7.084 -27.795 -27.173 1.00 91.12 213 ALA A C 1
ATOM 1738 O O . ALA A 1 213 ? 6.090 -28.198 -27.770 1.00 91.12 213 ALA A O 1
ATOM 1739 N N . VAL A 1 214 ? 8.316 -27.883 -27.683 1.00 92.44 214 VAL A N 1
ATOM 1740 C CA . VAL A 1 214 ? 8.624 -28.456 -29.004 1.00 92.44 214 VAL A CA 1
ATOM 1741 C C . VAL A 1 214 ? 8.353 -29.959 -29.052 1.00 92.44 214 VAL A C 1
ATOM 1743 O O . VAL A 1 214 ? 7.907 -30.458 -30.078 1.00 92.44 214 VAL A O 1
ATOM 1746 N N . GLU A 1 215 ? 8.575 -30.689 -27.956 1.00 93.88 215 GLU A N 1
ATOM 1747 C CA . GLU A 1 215 ? 8.221 -32.115 -27.887 1.00 93.88 215 GLU A CA 1
ATOM 1748 C C . GLU A 1 215 ? 6.713 -32.333 -28.088 1.00 93.88 215 GLU A C 1
ATOM 1750 O O . GLU A 1 215 ? 6.291 -33.268 -28.768 1.00 93.88 215 GLU A O 1
ATOM 1755 N N . LYS A 1 216 ? 5.894 -31.433 -27.535 1.00 96.25 216 LYS A N 1
ATOM 1756 C CA . LYS A 1 216 ? 4.435 -31.484 -27.657 1.00 96.25 216 LYS A CA 1
ATOM 1757 C C . LYS A 1 216 ? 3.918 -30.914 -28.982 1.00 96.25 216 LYS A C 1
ATOM 1759 O O . LYS A 1 216 ? 2.911 -31.402 -29.492 1.00 96.25 216 LYS A O 1
ATOM 1764 N N . TYR A 1 217 ? 4.586 -29.893 -29.513 1.00 96.19 217 TYR A N 1
ATOM 1765 C CA . TYR A 1 217 ? 4.222 -29.176 -30.737 1.00 96.19 217 TYR A CA 1
ATOM 1766 C C . TYR A 1 217 ? 5.457 -29.052 -31.649 1.00 96.19 217 TYR A C 1
ATOM 1768 O O . TYR A 1 217 ? 6.192 -28.064 -31.561 1.00 96.19 217 TYR A O 1
ATOM 1776 N N . PRO A 1 218 ? 5.733 -30.060 -32.497 1.00 93.19 218 PRO A N 1
ATOM 1777 C CA . PRO A 1 218 ? 6.964 -30.107 -33.293 1.00 93.19 218 PRO A CA 1
ATOM 1778 C C . PRO A 1 218 ? 7.144 -28.939 -34.275 1.00 93.19 218 PRO A C 1
ATOM 1780 O O . PRO A 1 218 ? 8.277 -28.569 -34.575 1.00 93.19 218 PRO A O 1
ATOM 1783 N N . ASP A 1 219 ? 6.043 -28.344 -34.731 1.00 94.88 219 ASP A N 1
ATOM 1784 C CA . ASP A 1 219 ? 5.948 -27.204 -35.653 1.00 94.88 219 ASP A CA 1
ATOM 1785 C C . ASP A 1 219 ? 6.138 -25.837 -34.968 1.00 94.88 219 ASP A C 1
ATOM 1787 O O . ASP A 1 219 ? 6.223 -24.801 -35.628 1.00 94.88 219 ASP A O 1
ATOM 1791 N N . LEU A 1 220 ? 6.264 -25.801 -33.634 1.00 91.31 220 LEU A N 1
ATOM 1792 C CA . LEU A 1 220 ? 6.349 -24.558 -32.857 1.00 91.31 220 LEU A CA 1
ATOM 1793 C C . LEU A 1 220 ? 7.508 -23.644 -33.284 1.00 91.31 220 LEU A C 1
ATOM 1795 O O . LEU A 1 220 ? 7.437 -22.438 -33.076 1.00 91.31 220 LEU A O 1
ATOM 1799 N N . LYS A 1 221 ? 8.582 -24.192 -33.861 1.00 90.00 221 LYS A N 1
ATOM 1800 C CA . LYS A 1 221 ? 9.762 -23.420 -34.288 1.00 90.00 221 LYS A CA 1
ATOM 1801 C C . LYS A 1 221 ? 9.750 -23.054 -35.769 1.00 90.00 221 LYS A C 1
ATOM 1803 O O . LYS A 1 221 ? 10.677 -22.380 -36.206 1.00 90.00 221 LYS A O 1
ATOM 1808 N N . ASP A 1 222 ? 8.730 -23.438 -36.531 1.00 93.19 222 ASP A N 1
ATOM 1809 C CA . ASP A 1 222 ? 8.712 -23.223 -37.983 1.00 93.19 222 ASP A CA 1
ATOM 1810 C C . ASP A 1 222 ? 8.768 -21.731 -38.338 1.00 93.19 222 ASP A C 1
ATOM 1812 O O . ASP A 1 222 ? 9.405 -21.338 -39.313 1.00 93.19 222 ASP A O 1
ATOM 1816 N N . PHE A 1 223 ? 8.185 -20.865 -37.503 1.00 92.12 223 PHE A N 1
ATOM 1817 C CA . PHE A 1 223 ? 8.256 -19.411 -37.685 1.00 92.12 223 PHE A CA 1
ATOM 1818 C C . PHE A 1 223 ? 9.645 -18.810 -37.388 1.00 92.12 223 PHE A C 1
ATOM 1820 O O . PHE A 1 223 ? 9.886 -17.653 -37.717 1.00 92.12 223 PHE A O 1
ATOM 1827 N N . LEU A 1 224 ? 10.557 -19.577 -36.779 1.00 90.44 224 LEU A N 1
ATOM 1828 C CA . LEU A 1 224 ? 11.913 -19.161 -36.406 1.00 90.44 224 LEU A CA 1
ATOM 1829 C C . LEU A 1 224 ? 12.977 -19.615 -37.420 1.00 90.44 224 LEU A C 1
ATOM 1831 O O . LEU A 1 224 ? 14.160 -19.592 -37.100 1.00 90.44 224 LEU A O 1
ATOM 1835 N N . HIS A 1 225 ? 12.588 -20.046 -38.624 1.00 91.25 225 HIS A N 1
ATOM 1836 C CA . HIS A 1 225 ? 13.512 -20.591 -39.631 1.00 91.25 225 HIS A CA 1
ATOM 1837 C C . HIS A 1 225 ? 14.635 -19.627 -40.052 1.00 91.25 225 HIS A C 1
ATOM 1839 O O . HIS A 1 225 ? 15.714 -20.089 -40.417 1.00 91.25 225 HIS A O 1
ATOM 1845 N N . ASP A 1 226 ? 14.407 -18.316 -39.950 1.00 94.81 226 ASP A N 1
ATOM 1846 C CA . ASP A 1 226 ? 15.405 -17.276 -40.235 1.00 94.81 226 ASP A CA 1
ATOM 1847 C C . ASP A 1 226 ? 16.272 -16.900 -39.012 1.00 94.81 226 ASP A C 1
ATOM 1849 O O . ASP A 1 226 ? 17.145 -16.036 -39.106 1.00 94.81 226 ASP A O 1
ATOM 1853 N N . PHE A 1 227 ? 16.052 -17.531 -37.852 1.00 91.88 227 PHE A N 1
ATOM 1854 C CA . PHE A 1 227 ? 16.806 -17.282 -36.622 1.00 91.88 227 PHE A CA 1
ATOM 1855 C C . PHE A 1 227 ? 17.837 -18.379 -36.346 1.00 91.88 227 PHE A C 1
ATOM 1857 O O . PHE A 1 227 ? 17.585 -19.574 -36.497 1.00 91.88 227 PHE A O 1
ATOM 1864 N N . THR A 1 228 ? 18.991 -17.974 -35.816 1.00 93.06 228 THR A N 1
ATOM 1865 C CA . THR A 1 228 ? 19.988 -18.902 -35.268 1.00 93.06 228 THR A CA 1
ATOM 1866 C C . THR A 1 228 ? 19.672 -19.205 -33.806 1.00 93.06 228 THR A C 1
ATOM 1868 O O . THR A 1 228 ? 19.630 -18.299 -32.974 1.00 93.06 228 THR A O 1
ATOM 1871 N N . TYR A 1 229 ? 19.487 -20.485 -33.469 1.00 88.94 229 TYR A N 1
ATOM 1872 C CA . TYR A 1 229 ? 19.229 -20.916 -32.094 1.00 88.94 229 TYR A CA 1
ATOM 1873 C C . TYR A 1 229 ? 20.517 -21.318 -31.363 1.00 88.94 229 TYR A C 1
ATOM 1875 O O . TYR A 1 229 ? 21.120 -22.347 -31.667 1.00 88.94 229 TYR A O 1
ATOM 1883 N N . TYR A 1 230 ? 20.900 -20.534 -30.354 1.00 90.31 230 TYR A N 1
ATOM 1884 C CA . TYR A 1 230 ? 21.993 -20.852 -29.434 1.00 90.31 230 TYR A CA 1
ATOM 1885 C C . TYR A 1 230 ? 21.442 -21.588 -28.207 1.00 90.31 230 TYR A C 1
ATOM 1887 O O . TYR A 1 230 ? 20.854 -20.986 -27.313 1.00 90.31 230 TYR A O 1
ATOM 1895 N N . ASN A 1 231 ? 21.620 -22.909 -28.162 1.00 86.38 231 ASN A N 1
ATOM 1896 C CA . ASN A 1 231 ? 21.094 -23.771 -27.094 1.00 86.38 231 ASN A CA 1
ATOM 1897 C C . ASN A 1 231 ? 21.989 -23.844 -25.841 1.00 86.38 231 ASN A C 1
ATOM 1899 O O . ASN A 1 231 ? 21.687 -24.593 -24.915 1.00 86.38 231 ASN A O 1
ATOM 1903 N N . ASN A 1 232 ? 23.087 -23.094 -25.834 1.00 88.38 232 ASN A N 1
ATOM 1904 C CA . ASN A 1 232 ? 24.088 -23.035 -24.774 1.00 88.38 232 ASN A CA 1
ATOM 1905 C C . ASN A 1 232 ? 24.245 -21.621 -24.189 1.00 88.38 232 ASN A C 1
ATOM 1907 O O . ASN A 1 232 ? 25.231 -21.355 -23.506 1.00 88.38 232 ASN A O 1
ATOM 1911 N N . ALA A 1 233 ? 23.319 -20.711 -24.500 1.00 87.25 233 ALA A N 1
ATOM 1912 C CA . ALA A 1 233 ? 23.260 -19.400 -23.872 1.00 87.25 233 ALA A CA 1
ATOM 1913 C C . ALA A 1 233 ? 22.673 -19.529 -22.460 1.00 87.25 233 ALA A C 1
ATOM 1915 O O . ALA A 1 233 ? 21.675 -20.227 -22.266 1.00 87.25 233 ALA A O 1
ATOM 1916 N N . ASP A 1 234 ? 23.281 -18.838 -21.501 1.00 86.31 234 ASP A N 1
ATOM 1917 C CA . ASP A 1 234 ? 22.815 -18.758 -20.119 1.00 86.31 234 ASP A CA 1
ATOM 1918 C C . ASP A 1 234 ? 22.760 -17.292 -19.673 1.00 86.31 234 ASP A C 1
ATOM 1920 O O . ASP A 1 234 ? 23.398 -16.420 -20.273 1.00 86.31 234 ASP A O 1
ATOM 1924 N N . CYS A 1 235 ? 21.969 -17.008 -18.644 1.00 87.38 235 CYS A N 1
ATOM 1925 C CA . CYS A 1 235 ? 21.891 -15.682 -18.049 1.00 87.38 235 CYS A CA 1
ATOM 1926 C C . CYS A 1 235 ? 23.003 -15.490 -17.012 1.00 87.38 235 CYS A C 1
ATOM 1928 O O . CYS A 1 235 ? 23.290 -16.393 -16.231 1.00 87.38 235 CYS A O 1
ATOM 1930 N N . ASN A 1 236 ? 23.578 -14.286 -16.940 1.00 89.94 236 ASN A N 1
ATOM 1931 C CA . ASN A 1 236 ? 24.510 -13.944 -15.859 1.00 89.94 236 ASN A CA 1
ATOM 1932 C C . ASN A 1 236 ? 23.774 -13.802 -14.509 1.00 89.94 236 ASN A C 1
ATOM 1934 O O . ASN A 1 236 ? 24.324 -14.099 -13.451 1.00 89.94 236 ASN A O 1
ATOM 1938 N N . TYR A 1 237 ? 22.497 -13.394 -14.552 1.00 91.38 237 TYR A N 1
ATOM 1939 C CA . TYR A 1 237 ? 21.635 -13.246 -13.380 1.00 91.38 237 TYR A CA 1
ATOM 1940 C C . TYR A 1 237 ? 20.217 -13.771 -13.641 1.00 91.38 237 TYR A C 1
ATOM 1942 O O . TYR A 1 237 ? 19.699 -13.699 -14.754 1.00 91.38 237 TYR A O 1
ATOM 1950 N N . HIS A 1 238 ? 19.560 -14.274 -12.593 1.00 84.75 238 HIS A N 1
ATOM 1951 C CA . HIS A 1 238 ? 18.246 -14.920 -12.709 1.00 84.75 238 HIS A CA 1
ATOM 1952 C C . HIS A 1 238 ? 17.045 -13.958 -12.755 1.00 84.75 238 HIS A C 1
ATOM 1954 O O . HIS A 1 238 ? 15.984 -14.348 -13.233 1.00 84.75 238 HIS A O 1
ATOM 1960 N N . GLY A 1 239 ? 17.169 -12.734 -12.233 1.00 87.44 239 GLY A N 1
ATOM 1961 C CA . GLY A 1 239 ? 16.067 -11.763 -12.161 1.00 87.44 239 GLY A CA 1
ATOM 1962 C C . GLY A 1 239 ? 16.111 -10.719 -13.277 1.00 87.44 239 GLY A C 1
ATOM 1963 O O . GLY A 1 239 ? 17.186 -10.401 -13.782 1.00 87.44 239 GLY A O 1
ATOM 1964 N N . THR A 1 240 ? 14.960 -10.131 -13.632 1.00 88.25 240 THR A N 1
ATOM 1965 C CA . THR A 1 240 ? 14.882 -9.032 -14.617 1.00 88.25 240 THR A CA 1
ATOM 1966 C C . THR A 1 240 ? 15.781 -7.858 -14.209 1.00 88.25 240 THR A C 1
ATOM 1968 O O . THR A 1 240 ? 16.539 -7.339 -15.027 1.00 88.25 240 THR A O 1
ATOM 1971 N N . TYR A 1 241 ? 15.771 -7.507 -12.918 1.00 89.06 241 TYR A N 1
ATOM 1972 C CA . TYR A 1 241 ? 16.907 -6.872 -12.253 1.00 89.06 241 TYR A CA 1
ATOM 1973 C C . TYR A 1 241 ? 17.787 -7.973 -11.633 1.00 89.06 241 TYR A C 1
ATOM 1975 O O . TYR A 1 241 ? 17.241 -8.850 -10.954 1.00 89.06 241 TYR A O 1
ATOM 1983 N N . PRO A 1 242 ? 19.119 -7.948 -11.813 1.00 93.19 242 PRO A N 1
ATOM 1984 C CA . PRO A 1 242 ? 19.925 -6.934 -12.509 1.00 93.19 242 PRO A CA 1
ATOM 1985 C C . PRO A 1 242 ? 20.215 -7.251 -13.991 1.00 93.19 242 PRO A C 1
ATOM 1987 O O . PRO A 1 242 ? 21.006 -6.552 -14.623 1.00 93.19 242 PRO A O 1
ATOM 1990 N N . SER A 1 243 ? 19.594 -8.287 -14.569 1.00 93.81 243 SER A N 1
ATOM 1991 C CA . SER A 1 243 ? 19.909 -8.750 -15.928 1.00 93.81 243 SER A CA 1
ATOM 1992 C C . SER A 1 243 ? 19.726 -7.698 -17.013 1.00 93.81 243 SER A C 1
ATOM 1994 O O . SER A 1 243 ? 20.550 -7.622 -17.920 1.00 93.81 243 SER A O 1
ATOM 1996 N N . LEU A 1 244 ? 18.668 -6.886 -16.952 1.00 93.06 244 LEU A N 1
ATOM 1997 C CA . LEU A 1 244 ? 18.382 -5.916 -18.007 1.00 93.06 244 LEU A CA 1
ATOM 1998 C C . LEU A 1 244 ? 19.386 -4.738 -18.025 1.00 93.06 244 LEU A C 1
ATOM 2000 O O . LEU A 1 244 ? 19.923 -4.464 -19.100 1.00 93.06 244 LEU A O 1
ATOM 2004 N N . PRO A 1 245 ? 19.716 -4.077 -16.894 1.00 94.69 245 PRO A N 1
ATOM 2005 C CA . PRO A 1 245 ? 20.813 -3.105 -16.852 1.00 94.69 245 PRO A CA 1
ATOM 2006 C C . PRO A 1 245 ? 22.159 -3.703 -17.275 1.00 94.69 245 PRO A C 1
ATOM 2008 O O . PRO A 1 245 ? 22.880 -3.084 -18.057 1.00 94.69 245 PRO A O 1
ATOM 2011 N N . HIS A 1 246 ? 22.475 -4.926 -16.832 1.00 95.25 246 HIS A N 1
ATOM 2012 C CA . HIS A 1 246 ? 23.702 -5.620 -17.229 1.00 95.25 246 HIS A CA 1
ATOM 2013 C C . HIS A 1 246 ? 23.760 -5.857 -18.744 1.00 95.25 246 HIS A C 1
ATOM 2015 O O . HIS A 1 246 ? 24.766 -5.555 -19.375 1.00 95.25 246 HIS A O 1
ATOM 2021 N N . LEU A 1 247 ? 22.666 -6.320 -19.357 1.00 93.38 247 LEU A N 1
ATOM 2022 C CA . LEU A 1 247 ? 22.587 -6.550 -20.802 1.00 93.38 247 LEU A CA 1
ATOM 2023 C C . LEU A 1 247 ? 22.829 -5.268 -21.616 1.00 93.38 247 LEU A C 1
ATOM 2025 O O . LEU A 1 247 ? 23.445 -5.321 -22.677 1.00 93.38 247 LEU A O 1
ATOM 2029 N N . LEU A 1 248 ? 22.320 -4.128 -21.139 1.00 93.25 248 LEU A N 1
ATOM 2030 C CA . LEU A 1 248 ? 22.392 -2.853 -21.858 1.00 93.25 248 LEU A CA 1
ATOM 2031 C C . LEU A 1 248 ? 23.699 -2.086 -21.628 1.00 93.25 248 LEU A C 1
ATOM 2033 O O . LEU A 1 248 ? 24.074 -1.278 -22.477 1.00 93.25 248 LEU A O 1
ATOM 2037 N N . THR A 1 249 ? 24.365 -2.302 -20.493 1.00 94.81 249 THR A N 1
ATOM 2038 C CA . THR A 1 249 ? 25.529 -1.500 -20.075 1.00 94.81 249 THR A CA 1
ATOM 2039 C C . THR A 1 249 ? 26.818 -2.311 -19.939 1.00 94.81 249 THR A C 1
ATOM 2041 O O . THR A 1 249 ? 27.904 -1.744 -19.971 1.00 94.81 249 THR A O 1
ATOM 2044 N N . GLY A 1 250 ? 26.718 -3.636 -19.814 1.00 94.62 250 GLY A N 1
ATOM 2045 C CA . GLY A 1 250 ? 27.846 -4.547 -19.624 1.00 94.62 250 GLY A CA 1
ATOM 2046 C C . GLY A 1 250 ? 28.434 -4.565 -18.209 1.00 94.62 250 GLY A C 1
ATOM 2047 O O . GLY A 1 250 ? 29.433 -5.245 -17.994 1.00 94.62 250 GLY A O 1
ATOM 2048 N N . ASN A 1 251 ? 27.852 -3.840 -17.248 1.00 95.31 251 ASN A N 1
ATOM 2049 C CA . ASN A 1 251 ? 28.383 -3.747 -15.886 1.00 95.31 251 ASN A CA 1
ATOM 2050 C C . ASN A 1 251 ? 27.913 -4.916 -15.021 1.00 95.31 251 ASN A C 1
ATOM 2052 O O . ASN A 1 251 ? 26.723 -5.242 -15.000 1.00 95.31 251 ASN A O 1
ATOM 2056 N N . ASP A 1 252 ? 28.838 -5.544 -14.299 1.00 95.69 252 ASP A N 1
ATOM 2057 C CA . ASP A 1 252 ? 28.502 -6.562 -13.306 1.00 95.69 252 ASP A CA 1
ATOM 2058 C C . ASP A 1 252 ? 27.805 -5.932 -12.089 1.00 95.69 252 ASP A C 1
ATOM 2060 O O . ASP A 1 252 ? 28.072 -4.788 -11.713 1.00 95.69 252 ASP A O 1
ATOM 2064 N N . LEU A 1 253 ? 26.900 -6.687 -11.461 1.00 95.31 253 LEU A N 1
ATOM 2065 C CA . LEU A 1 253 ? 26.247 -6.284 -10.219 1.00 95.31 253 LEU A CA 1
ATOM 2066 C C . LEU A 1 253 ? 27.282 -6.077 -9.106 1.00 95.31 253 LEU A C 1
ATOM 2068 O O . LEU A 1 253 ? 27.972 -7.026 -8.729 1.00 95.31 253 LEU A O 1
ATOM 2072 N N . ASP A 1 254 ? 27.293 -4.884 -8.508 1.00 94.81 254 ASP A N 1
ATOM 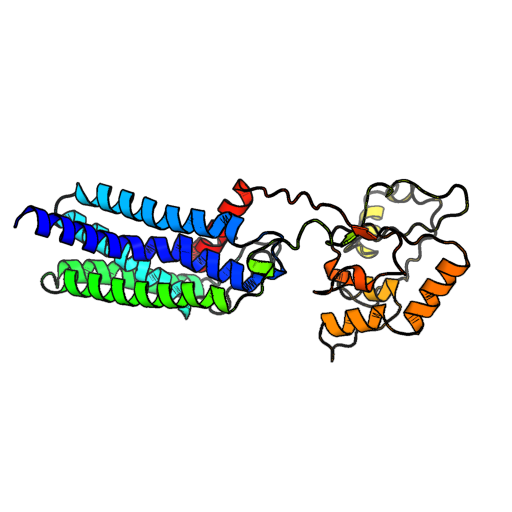2073 C CA . ASP A 1 254 ? 28.007 -4.616 -7.260 1.00 94.81 254 ASP A CA 1
ATOM 2074 C C . ASP A 1 254 ? 27.025 -4.644 -6.072 1.00 94.81 254 ASP A C 1
ATOM 2076 O O . ASP A 1 254 ? 26.293 -3.678 -5.843 1.00 94.81 254 ASP A O 1
ATOM 2080 N N . PRO A 1 255 ? 26.987 -5.734 -5.283 1.00 91.69 255 PRO A N 1
ATOM 2081 C CA . PRO A 1 255 ? 26.078 -5.853 -4.147 1.00 91.69 255 PRO A CA 1
ATOM 2082 C C . PRO A 1 255 ? 26.491 -4.995 -2.939 1.00 91.69 255 PRO A C 1
ATOM 2084 O O . PRO A 1 255 ? 25.789 -5.008 -1.928 1.00 91.69 255 PRO A O 1
ATOM 2087 N N . SER A 1 256 ? 27.636 -4.302 -2.991 1.00 96.50 256 SER A N 1
ATOM 2088 C CA . SER A 1 256 ? 28.050 -3.357 -1.947 1.00 96.50 256 SER A CA 1
ATOM 2089 C C . SER A 1 256 ? 27.384 -1.984 -2.083 1.00 96.50 256 SER A C 1
ATOM 2091 O O . SER A 1 256 ? 27.347 -1.228 -1.109 1.00 96.50 256 SER A O 1
ATOM 2093 N N . LEU A 1 257 ? 26.824 -1.689 -3.259 1.00 93.75 257 LEU A N 1
ATOM 2094 C CA . LEU A 1 257 ? 26.096 -0.463 -3.559 1.00 93.75 257 LEU A CA 1
ATOM 2095 C C . LEU A 1 257 ? 24.594 -0.623 -3.307 1.00 93.75 257 LEU A C 1
ATOM 2097 O O . LEU A 1 257 ? 24.041 -1.727 -3.319 1.00 93.75 257 LEU A O 1
ATOM 2101 N N . SER A 1 258 ? 23.909 0.503 -3.095 1.00 92.75 258 SER A N 1
ATOM 2102 C CA . SER A 1 258 ? 22.452 0.510 -3.202 1.00 92.75 258 SER A CA 1
ATOM 2103 C C . SER A 1 258 ? 22.033 0.288 -4.662 1.00 92.75 258 SER A C 1
ATOM 2105 O O . SER A 1 258 ? 22.815 0.514 -5.585 1.00 92.75 258 SER A O 1
ATOM 2107 N N . VAL A 1 259 ? 20.785 -0.139 -4.884 1.00 90.44 259 VAL A N 1
ATOM 2108 C CA . VAL A 1 259 ? 20.232 -0.302 -6.242 1.00 90.44 259 VAL A CA 1
ATOM 2109 C C . VAL A 1 259 ? 20.359 0.998 -7.043 1.00 90.44 259 VAL A C 1
ATOM 2111 O O . VAL A 1 259 ? 20.757 0.964 -8.202 1.00 90.44 259 VAL A O 1
ATOM 2114 N N . ASP A 1 260 ? 20.060 2.136 -6.414 1.00 90.69 260 ASP A N 1
ATOM 2115 C CA . ASP A 1 260 ? 20.104 3.446 -7.063 1.00 90.69 260 ASP A CA 1
ATOM 2116 C C . ASP A 1 260 ? 21.541 3.847 -7.430 1.00 90.69 260 ASP A C 1
ATOM 2118 O O . ASP A 1 260 ? 21.771 4.305 -8.548 1.00 90.69 260 ASP A O 1
ATOM 2122 N N . ASP A 1 261 ? 22.510 3.626 -6.534 1.00 95.69 261 ASP A N 1
ATOM 2123 C CA . ASP A 1 261 ? 23.921 3.957 -6.790 1.00 95.69 261 ASP A CA 1
ATOM 2124 C C . ASP A 1 261 ? 24.518 3.064 -7.888 1.00 95.69 261 ASP A C 1
ATOM 2126 O O . ASP A 1 261 ? 25.240 3.541 -8.761 1.00 95.69 261 ASP A O 1
ATOM 2130 N N . TRP A 1 262 ? 24.196 1.764 -7.877 1.00 97.06 262 TRP A N 1
ATOM 2131 C CA . TRP A 1 262 ? 24.675 0.832 -8.899 1.00 97.06 262 TRP A CA 1
ATOM 2132 C C . TRP A 1 262 ? 24.095 1.150 -10.280 1.00 97.06 262 TRP A C 1
ATOM 2134 O O . TRP A 1 262 ? 24.820 1.125 -11.274 1.00 97.06 262 TRP A O 1
ATOM 2144 N N . LEU A 1 263 ? 22.802 1.479 -10.362 1.00 97.25 263 LEU A N 1
ATOM 2145 C CA . LEU A 1 263 ? 22.184 1.877 -11.627 1.00 97.25 263 LEU A CA 1
ATOM 2146 C C . LEU A 1 263 ? 22.746 3.212 -12.127 1.00 97.25 263 LEU A C 1
ATOM 2148 O O . LEU A 1 263 ? 22.984 3.351 -13.325 1.00 97.25 263 LEU A O 1
ATOM 2152 N N . GLU A 1 264 ? 23.007 4.173 -11.239 1.00 96.81 264 GLU A N 1
ATOM 2153 C CA . GLU A 1 264 ? 23.685 5.415 -11.616 1.00 96.81 264 GLU A CA 1
ATOM 2154 C C . GLU A 1 264 ? 25.067 5.139 -12.221 1.00 96.81 264 GLU A C 1
ATOM 2156 O O . GLU A 1 264 ? 25.361 5.623 -13.318 1.00 96.81 264 GLU A O 1
ATOM 2161 N N . ASP A 1 265 ? 25.885 4.304 -11.575 1.00 96.94 265 ASP A N 1
ATOM 2162 C CA . ASP A 1 265 ? 27.201 3.916 -12.093 1.00 96.94 265 ASP A CA 1
ATOM 2163 C C . ASP A 1 265 ? 27.100 3.189 -13.443 1.00 96.94 265 ASP A C 1
ATOM 2165 O O . ASP A 1 265 ? 27.795 3.560 -14.394 1.00 96.94 265 ASP A O 1
ATOM 2169 N N . CYS A 1 266 ? 26.166 2.237 -13.584 1.00 97.12 266 CYS A N 1
ATOM 2170 C CA . CYS A 1 266 ? 25.924 1.512 -14.836 1.00 97.12 266 CYS A CA 1
ATOM 2171 C C . CYS A 1 266 ? 25.727 2.454 -16.027 1.00 97.12 266 CYS A C 1
ATOM 2173 O O . CYS A 1 266 ? 26.192 2.166 -17.131 1.00 97.12 266 CYS A O 1
ATOM 2175 N N . TRP A 1 267 ? 25.029 3.572 -15.824 1.00 97.06 267 TRP A N 1
ATOM 2176 C CA . TRP A 1 267 ? 24.678 4.503 -16.894 1.00 97.06 267 TRP A CA 1
ATOM 2177 C C . TRP A 1 267 ? 25.638 5.675 -17.055 1.00 97.06 267 TRP A C 1
ATOM 2179 O O . TRP A 1 267 ? 25.609 6.320 -18.105 1.00 97.06 267 TRP A O 1
ATOM 2189 N N . THR A 1 268 ? 26.479 5.971 -16.066 1.00 96.62 268 THR A N 1
ATOM 2190 C CA . THR A 1 268 ? 27.349 7.159 -16.081 1.00 96.62 268 THR A CA 1
ATOM 2191 C C . THR A 1 268 ? 28.824 6.842 -16.284 1.00 96.62 268 THR A C 1
ATOM 2193 O O . THR A 1 268 ? 29.579 7.749 -16.645 1.00 96.62 268 THR A O 1
ATOM 2196 N N . ASN A 1 269 ? 29.240 5.582 -16.138 1.00 96.19 269 ASN A N 1
ATOM 2197 C CA . ASN A 1 269 ? 30.634 5.204 -16.322 1.00 96.19 269 ASN A CA 1
ATOM 2198 C C . ASN A 1 269 ? 31.124 5.331 -17.778 1.00 96.19 269 ASN A C 1
ATOM 2200 O O . ASN A 1 269 ? 30.357 5.382 -18.747 1.00 96.19 269 ASN A O 1
ATOM 2204 N N . THR A 1 270 ? 32.450 5.387 -17.926 1.00 96.38 270 THR A N 1
ATOM 2205 C CA . THR A 1 270 ? 33.129 5.601 -19.210 1.00 96.38 270 THR A CA 1
ATOM 2206 C C . THR A 1 270 ? 32.805 4.516 -20.232 1.00 96.38 270 THR A C 1
ATOM 2208 O O . THR A 1 270 ? 32.484 4.844 -21.368 1.00 96.38 270 THR A O 1
ATOM 2211 N N . THR A 1 271 ? 32.819 3.241 -19.836 1.00 95.12 271 THR A N 1
ATOM 2212 C CA . THR A 1 271 ? 32.586 2.110 -20.748 1.00 95.12 271 THR A CA 1
ATOM 2213 C C . THR A 1 271 ? 31.203 2.186 -21.387 1.00 95.12 271 THR A C 1
ATOM 2215 O O . THR A 1 271 ? 31.073 2.084 -22.609 1.00 95.12 271 THR A O 1
ATOM 2218 N N . THR A 1 272 ? 30.168 2.428 -20.579 1.00 96.75 272 THR A N 1
ATOM 2219 C CA . THR A 1 272 ? 28.800 2.587 -21.073 1.00 96.75 272 THR A CA 1
ATOM 2220 C C . THR A 1 272 ? 28.687 3.816 -21.976 1.00 96.75 272 THR A C 1
ATOM 2222 O O . THR A 1 272 ? 28.131 3.732 -23.072 1.00 96.75 272 THR A O 1
ATOM 2225 N N . ASN A 1 273 ? 29.234 4.964 -21.563 1.00 96.44 273 ASN A N 1
ATOM 2226 C CA . ASN A 1 273 ? 29.213 6.183 -22.379 1.00 96.44 273 ASN A CA 1
ATOM 2227 C C . ASN A 1 273 ? 29.897 5.988 -23.740 1.00 96.44 273 ASN A C 1
ATOM 2229 O O . ASN A 1 273 ? 29.361 6.428 -24.761 1.00 96.44 273 ASN A O 1
ATOM 2233 N N . ASP A 1 274 ? 31.040 5.306 -23.769 1.00 96.25 274 ASP A N 1
ATOM 2234 C CA . ASP A 1 274 ? 31.790 5.023 -24.991 1.00 96.25 274 ASP A CA 1
ATOM 2235 C C . ASP A 1 274 ? 30.990 4.109 -25.929 1.00 96.25 274 ASP A C 1
ATOM 2237 O O . ASP A 1 274 ? 30.877 4.397 -27.123 1.00 96.25 274 ASP A O 1
ATOM 2241 N N . TYR A 1 275 ? 30.351 3.060 -25.396 1.00 96.00 275 TYR A N 1
ATOM 2242 C CA . TYR A 1 27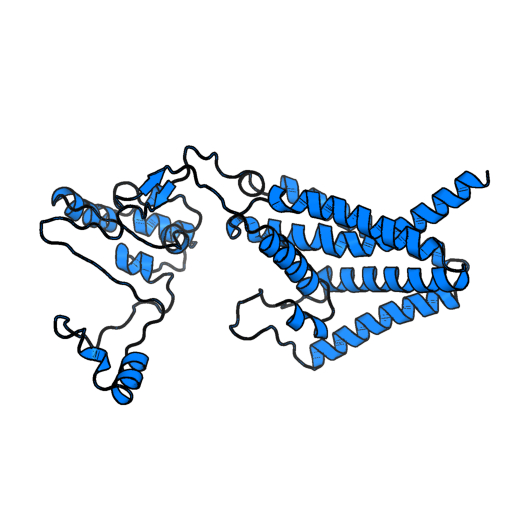5 ? 29.498 2.159 -26.178 1.00 96.00 275 TYR A CA 1
ATOM 2243 C C . TYR A 1 275 ? 28.347 2.900 -26.876 1.00 96.00 275 TYR A C 1
ATOM 2245 O O . TYR A 1 275 ? 28.185 2.805 -28.095 1.00 96.00 275 TYR A O 1
ATOM 2253 N N . PHE A 1 276 ? 27.573 3.701 -26.137 1.00 96.75 276 PHE A N 1
ATOM 2254 C CA . PHE A 1 276 ? 26.477 4.473 -26.734 1.00 96.75 276 PHE A CA 1
ATOM 2255 C C . PHE A 1 276 ? 26.978 5.590 -27.659 1.00 96.75 276 PHE A C 1
ATOM 2257 O O . PHE A 1 276 ? 26.317 5.918 -28.649 1.00 96.75 276 PHE A O 1
ATOM 2264 N N . SER A 1 277 ? 28.174 6.127 -27.407 1.00 96.50 277 SER A N 1
ATOM 2265 C CA . SER A 1 277 ? 28.817 7.072 -28.320 1.00 96.50 277 SER A CA 1
ATOM 2266 C C . SER A 1 277 ? 29.133 6.425 -29.667 1.00 96.50 277 SER A C 1
ATOM 2268 O O . SER A 1 277 ? 28.937 7.076 -30.688 1.00 96.50 277 SER A O 1
ATOM 2270 N N . ILE A 1 278 ? 29.560 5.157 -29.720 1.00 96.62 278 ILE A N 1
ATOM 2271 C CA . ILE A 1 278 ? 29.780 4.441 -30.993 1.00 96.62 278 ILE A CA 1
ATOM 2272 C C . ILE A 1 278 ? 28.489 4.399 -31.820 1.00 96.62 278 ILE A C 1
ATOM 2274 O O . ILE A 1 278 ? 28.507 4.732 -33.007 1.00 96.62 278 ILE A O 1
ATOM 2278 N N . LEU A 1 279 ? 27.361 4.052 -31.191 1.00 95.38 279 LEU A N 1
ATOM 2279 C CA . LEU A 1 279 ? 26.051 4.011 -31.851 1.00 95.38 279 LEU A CA 1
ATOM 2280 C C . LEU A 1 279 ? 25.642 5.397 -32.368 1.00 95.38 279 LEU A C 1
ATOM 2282 O O . LEU A 1 279 ? 25.233 5.537 -33.522 1.00 95.38 279 LEU A O 1
ATOM 2286 N N . SER A 1 280 ? 25.817 6.429 -31.541 1.00 94.81 280 SER A N 1
ATOM 2287 C CA . SER A 1 280 ? 25.522 7.818 -31.902 1.00 94.81 280 SER A CA 1
ATOM 2288 C C . SER A 1 280 ? 26.375 8.315 -33.080 1.00 94.81 280 SER A C 1
ATOM 2290 O O . SER A 1 280 ? 25.833 8.842 -34.052 1.00 94.81 280 SER A O 1
ATOM 2292 N N . HIS A 1 281 ? 27.694 8.072 -33.073 1.00 96.75 281 HIS A N 1
ATOM 2293 C CA . HIS A 1 281 ? 28.594 8.433 -34.182 1.00 96.75 281 HIS A CA 1
ATOM 2294 C C . HIS A 1 281 ? 28.261 7.687 -35.480 1.00 96.75 281 HIS A C 1
ATOM 2296 O O . HIS A 1 281 ? 28.451 8.228 -36.569 1.00 96.75 281 HIS A O 1
ATOM 2302 N N . ALA A 1 282 ? 27.732 6.467 -35.373 1.00 94.81 282 ALA A N 1
ATOM 2303 C CA . ALA A 1 282 ? 27.217 5.696 -36.499 1.00 94.81 282 ALA A CA 1
ATOM 2304 C C . ALA A 1 282 ? 25.781 6.094 -36.911 1.00 94.81 282 ALA A C 1
ATOM 2306 O O . ALA A 1 282 ? 25.189 5.442 -37.769 1.00 94.81 282 ALA A O 1
ATOM 2307 N N . ASN A 1 283 ? 25.228 7.172 -36.339 1.00 93.88 283 ASN A N 1
ATOM 2308 C CA . ASN A 1 283 ? 23.896 7.712 -36.624 1.00 93.88 283 ASN A CA 1
ATOM 2309 C C . ASN A 1 283 ? 22.743 6.731 -36.319 1.00 93.88 283 ASN A C 1
ATOM 2311 O O . ASN A 1 283 ? 21.681 6.785 -36.947 1.00 93.88 283 ASN A O 1
ATOM 2315 N N . TYR A 1 284 ? 22.937 5.835 -35.347 1.00 95.19 284 TYR A N 1
ATOM 2316 C CA . TYR A 1 284 ? 21.865 4.987 -34.831 1.00 95.19 284 TYR A CA 1
ATOM 2317 C C . TYR A 1 284 ? 20.970 5.768 -33.870 1.00 95.19 284 TYR A C 1
ATOM 2319 O O . TYR A 1 284 ? 21.430 6.575 -33.063 1.00 95.19 284 TYR A O 1
ATOM 2327 N N . LYS A 1 285 ? 19.670 5.468 -33.921 1.00 93.94 285 LYS A N 1
ATOM 2328 C CA . LYS A 1 285 ? 18.716 5.836 -32.872 1.00 93.94 285 LYS A CA 1
ATOM 2329 C C . LYS A 1 285 ? 18.455 4.616 -32.012 1.00 93.94 285 LYS A C 1
ATOM 2331 O O . LYS A 1 285 ? 18.001 3.597 -32.526 1.00 93.94 285 LYS A O 1
ATOM 2336 N N . VAL A 1 286 ? 18.715 4.736 -30.718 1.00 95.62 286 VAL A N 1
ATOM 2337 C CA . VAL A 1 286 ? 18.493 3.651 -29.762 1.00 95.62 286 VAL A CA 1
ATOM 2338 C C . VAL A 1 286 ? 17.190 3.920 -29.032 1.00 95.62 286 VAL A C 1
ATOM 2340 O O . VAL A 1 286 ? 17.134 4.774 -28.156 1.00 95.62 286 VAL A O 1
ATOM 2343 N N . ASN A 1 287 ? 16.123 3.226 -29.414 1.00 95.25 287 ASN A N 1
ATOM 2344 C CA . ASN A 1 287 ? 14.835 3.342 -28.736 1.00 95.25 287 ASN A CA 1
ATOM 2345 C C . ASN A 1 287 ? 14.637 2.167 -27.784 1.00 95.25 287 ASN A C 1
ATOM 2347 O O . ASN A 1 287 ? 15.008 1.037 -28.097 1.00 95.25 287 ASN A O 1
ATOM 2351 N N . LEU A 1 288 ? 13.995 2.436 -26.653 1.00 94.62 288 LEU A N 1
ATOM 2352 C CA . LEU A 1 288 ? 13.661 1.436 -25.655 1.00 94.62 288 LEU A CA 1
ATOM 2353 C C . LEU A 1 288 ? 12.153 1.439 -25.401 1.00 94.62 288 LEU A C 1
ATOM 2355 O O . LEU A 1 288 ? 11.561 2.480 -25.119 1.00 94.62 288 LEU A O 1
ATOM 2359 N N . TYR A 1 289 ? 11.538 0.260 -25.465 1.00 92.81 289 TYR A N 1
ATOM 2360 C CA . TYR A 1 289 ? 10.104 0.079 -25.255 1.00 92.81 289 TYR A CA 1
ATOM 2361 C C . TYR A 1 289 ? 9.878 -0.902 -24.107 1.00 92.81 289 TYR A C 1
ATOM 2363 O O . TYR A 1 289 ? 9.941 -2.114 -24.287 1.00 92.81 289 TYR A O 1
ATOM 2371 N N . THR A 1 290 ? 9.641 -0.367 -22.911 1.00 88.81 290 THR A N 1
ATOM 2372 C CA . THR A 1 290 ? 9.328 -1.148 -21.709 1.00 88.81 290 THR A CA 1
ATOM 2373 C C . THR A 1 290 ? 8.348 -0.376 -20.825 1.00 88.81 290 THR A C 1
ATOM 2375 O O . THR A 1 290 ? 8.471 0.847 -20.720 1.00 88.81 290 THR A O 1
ATOM 2378 N N . PRO A 1 291 ? 7.375 -1.051 -20.186 1.00 78.69 291 PRO A N 1
ATOM 2379 C CA . PRO A 1 291 ? 6.506 -0.415 -19.200 1.00 78.69 291 PRO A CA 1
ATOM 2380 C C . PRO A 1 291 ? 7.205 -0.179 -17.850 1.00 78.69 291 PRO A C 1
ATOM 2382 O O . PRO A 1 291 ? 6.678 0.566 -17.030 1.00 78.69 291 PRO A O 1
ATOM 2385 N N . THR A 1 292 ? 8.369 -0.796 -17.610 1.00 82.31 292 THR A N 1
ATOM 2386 C CA . THR A 1 292 ? 9.026 -0.815 -16.294 1.00 82.31 292 THR A CA 1
ATOM 2387 C C . THR A 1 292 ? 10.387 -0.128 -16.354 1.00 82.31 292 THR A C 1
ATOM 2389 O O . THR A 1 292 ? 11.428 -0.770 -16.487 1.00 82.31 292 THR A O 1
ATOM 2392 N N . THR A 1 293 ? 10.386 1.200 -16.264 1.00 86.50 293 THR A N 1
ATOM 2393 C CA . THR A 1 293 ? 11.606 2.026 -16.296 1.00 86.50 293 THR A CA 1
ATOM 2394 C C . THR A 1 293 ? 12.438 1.914 -15.019 1.00 86.50 293 THR A C 1
ATOM 2396 O O . THR A 1 293 ? 13.660 2.004 -15.084 1.00 86.50 293 THR A O 1
ATOM 2399 N N . SER A 1 294 ? 11.805 1.626 -13.879 1.00 85.62 294 SER A N 1
ATOM 2400 C CA . SER A 1 294 ? 12.469 1.496 -12.574 1.00 85.62 294 SER A CA 1
ATOM 2401 C C . SER A 1 294 ? 13.501 0.367 -12.508 1.00 85.62 294 SER A C 1
ATOM 2403 O O . SER A 1 294 ? 14.446 0.456 -11.735 1.00 85.62 294 SER A O 1
ATOM 2405 N N . ILE A 1 295 ? 13.394 -0.666 -13.352 1.00 90.31 295 ILE A N 1
ATOM 2406 C CA . ILE A 1 295 ? 14.433 -1.708 -13.465 1.00 90.31 295 ILE A CA 1
ATOM 2407 C C . ILE A 1 295 ? 15.756 -1.118 -13.975 1.00 90.31 295 ILE A C 1
ATOM 2409 O O . ILE A 1 295 ? 16.819 -1.649 -13.669 1.00 90.31 295 ILE A O 1
ATOM 2413 N N . LEU A 1 296 ? 15.689 -0.039 -14.759 1.00 92.00 296 LEU A N 1
ATOM 2414 C CA . LEU A 1 296 ? 16.839 0.595 -15.398 1.00 92.00 296 LEU A CA 1
ATOM 2415 C C . LEU A 1 296 ? 17.371 1.787 -14.617 1.00 92.00 296 LEU A C 1
ATOM 2417 O O . LEU A 1 296 ? 18.566 2.042 -14.682 1.00 92.00 296 LEU A O 1
ATOM 2421 N N . THR A 1 297 ? 16.505 2.528 -13.927 1.00 91.56 297 THR A N 1
ATOM 2422 C CA . THR A 1 297 ? 16.891 3.780 -13.257 1.00 91.56 297 THR A CA 1
ATOM 2423 C C . THR A 1 297 ? 16.671 3.768 -11.749 1.00 91.56 297 THR A C 1
ATOM 2425 O O . THR A 1 297 ? 17.043 4.727 -11.086 1.00 91.56 297 THR A O 1
ATOM 2428 N N . GLY A 1 298 ? 16.084 2.716 -11.176 1.00 87.69 298 GLY A N 1
ATOM 2429 C CA . GLY A 1 298 ? 15.763 2.676 -9.752 1.00 87.69 298 GLY A CA 1
ATOM 2430 C C . GLY A 1 298 ? 14.777 3.789 -9.405 1.00 87.69 298 GLY A C 1
ATOM 2431 O O . GLY A 1 298 ? 13.754 3.950 -10.074 1.00 87.69 298 GLY A O 1
ATOM 2432 N N . ASN A 1 299 ? 15.107 4.579 -8.387 1.00 81.00 299 ASN A N 1
ATOM 2433 C CA . ASN A 1 299 ? 14.376 5.790 -8.013 1.00 81.00 299 ASN A CA 1
ATOM 2434 C C . ASN A 1 299 ? 14.832 7.047 -8.779 1.00 81.00 299 ASN A C 1
ATOM 2436 O O . ASN A 1 299 ? 14.278 8.127 -8.551 1.00 81.00 299 ASN A O 1
ATOM 2440 N N . HIS A 1 300 ? 15.829 6.946 -9.666 1.00 83.12 300 HIS A N 1
ATOM 2441 C CA . HIS A 1 300 ? 16.280 8.070 -10.487 1.00 83.12 300 HIS A CA 1
ATOM 2442 C C . HIS A 1 300 ? 15.310 8.368 -11.633 1.00 83.12 300 HIS A C 1
ATOM 2444 O O . HIS A 1 300 ? 14.581 7.504 -12.128 1.00 83.12 300 HIS A O 1
ATOM 2450 N N . SER A 1 301 ? 15.358 9.614 -12.100 1.00 84.81 301 SER A N 1
ATOM 2451 C CA . SER A 1 301 ? 14.666 10.052 -13.314 1.00 84.81 301 SER A CA 1
ATOM 2452 C C . SER A 1 301 ? 15.237 9.371 -14.564 1.00 84.81 301 SER A C 1
ATOM 2454 O O . SER A 1 301 ? 16.426 9.051 -14.625 1.00 84.81 301 SER A O 1
ATOM 2456 N N . LEU A 1 302 ? 14.418 9.248 -15.616 1.00 89.25 302 LEU A N 1
ATOM 2457 C CA . LEU A 1 302 ? 14.870 8.797 -16.939 1.00 89.25 302 LEU A CA 1
ATOM 2458 C C . LEU A 1 302 ? 15.982 9.669 -17.539 1.00 89.25 302 LEU A C 1
ATOM 2460 O O . LEU A 1 302 ? 16.673 9.199 -18.437 1.00 89.25 302 LEU A O 1
ATOM 2464 N N . SER A 1 303 ? 16.211 10.879 -17.018 1.00 89.38 303 SER A N 1
ATOM 2465 C CA . SER A 1 303 ? 17.336 11.731 -17.427 1.00 89.38 303 SER A CA 1
ATOM 2466 C C . SER A 1 303 ? 18.696 11.061 -17.223 1.00 89.38 303 SER A C 1
ATOM 2468 O O . SER A 1 303 ? 19.665 11.423 -17.880 1.00 89.38 303 SER A O 1
ATOM 2470 N N . LEU A 1 304 ? 18.785 10.053 -16.347 1.00 93.38 304 LEU A N 1
ATOM 2471 C CA . LEU A 1 304 ? 19.982 9.221 -16.196 1.00 93.38 304 LEU A CA 1
ATOM 2472 C C . LEU A 1 304 ? 20.419 8.565 -17.523 1.00 93.38 304 LEU A C 1
ATOM 2474 O O . LEU A 1 304 ? 21.599 8.298 -17.744 1.00 93.38 304 LEU A O 1
ATOM 2478 N N . LEU A 1 305 ? 19.464 8.328 -18.424 1.00 94.50 305 LEU A N 1
ATOM 2479 C CA . LEU A 1 305 ? 19.669 7.692 -19.723 1.00 94.50 305 LEU A CA 1
ATOM 2480 C C . LEU A 1 305 ? 19.838 8.709 -20.869 1.00 94.50 305 LEU A C 1
ATOM 2482 O O . LEU A 1 305 ? 19.909 8.311 -22.040 1.00 94.50 305 LEU A O 1
ATOM 2486 N N . ASP A 1 306 ? 19.882 10.009 -20.560 1.00 89.19 306 ASP A N 1
ATOM 2487 C CA . ASP A 1 306 ? 19.976 11.069 -21.562 1.00 89.19 306 ASP A CA 1
ATOM 2488 C C . ASP A 1 306 ? 21.225 10.901 -22.437 1.00 89.19 306 ASP A C 1
ATOM 2490 O O . ASP A 1 306 ? 22.306 10.498 -21.999 1.00 89.19 306 ASP A O 1
ATOM 2494 N N . GLY A 1 307 ? 21.056 11.175 -23.731 1.00 89.81 307 GLY A N 1
ATOM 2495 C CA . GLY A 1 307 ? 22.101 10.987 -24.740 1.00 89.81 307 GLY A CA 1
ATOM 2496 C C . GLY A 1 307 ? 22.353 9.530 -25.147 1.00 89.81 307 GLY A C 1
ATOM 2497 O O . GLY A 1 307 ? 23.053 9.308 -26.132 1.00 89.81 307 GLY A O 1
ATOM 2498 N N . LYS A 1 308 ? 21.760 8.546 -24.454 1.00 95.56 308 LYS A N 1
ATOM 2499 C CA . LYS A 1 308 ? 21.881 7.111 -24.773 1.00 95.56 308 LYS A CA 1
ATOM 2500 C C . LYS A 1 308 ? 20.603 6.554 -25.385 1.00 95.56 308 LYS A C 1
ATOM 2502 O O . LYS A 1 308 ? 20.663 5.856 -26.393 1.00 95.56 308 LYS A O 1
ATOM 2507 N N . ILE A 1 309 ? 19.449 6.896 -24.811 1.00 95.94 309 ILE A N 1
ATOM 2508 C CA . ILE A 1 309 ? 18.135 6.438 -25.274 1.00 95.94 309 ILE A CA 1
ATOM 2509 C C . ILE A 1 309 ? 17.397 7.584 -25.978 1.00 95.94 309 ILE A C 1
ATOM 2511 O O . ILE A 1 309 ? 17.207 8.668 -25.438 1.00 95.94 309 ILE A O 1
ATOM 2515 N N . SER A 1 310 ? 16.991 7.346 -27.223 1.00 94.69 310 SER A N 1
ATOM 2516 C CA . SER A 1 310 ? 16.513 8.358 -28.174 1.00 94.69 310 SER A CA 1
ATOM 2517 C C . SER A 1 310 ? 15.020 8.672 -28.078 1.00 94.69 310 SER A C 1
ATOM 2519 O O . SER A 1 310 ? 14.592 9.714 -28.571 1.00 94.69 310 SER A O 1
ATOM 2521 N N . ASN A 1 311 ? 14.211 7.785 -27.493 1.00 93.44 311 ASN A N 1
ATOM 2522 C CA . ASN A 1 311 ? 12.767 7.987 -27.341 1.00 93.44 311 ASN A CA 1
ATOM 2523 C C . ASN A 1 311 ? 12.373 8.500 -25.952 1.00 93.44 311 ASN A C 1
ATOM 2525 O O . ASN A 1 311 ? 11.204 8.410 -25.588 1.00 93.44 311 ASN A O 1
ATOM 2529 N N . ILE A 1 312 ? 13.316 9.052 -25.190 1.00 91.75 312 ILE A N 1
ATOM 2530 C CA . ILE A 1 312 ? 12.993 9.791 -23.973 1.00 91.75 312 ILE A CA 1
ATOM 2531 C C . ILE A 1 312 ? 12.403 11.142 -24.374 1.00 91.75 312 ILE A C 1
ATOM 2533 O O . ILE A 1 312 ? 12.995 11.899 -25.143 1.00 91.75 312 ILE A O 1
ATOM 2537 N N . THR A 1 313 ? 11.204 11.439 -23.889 1.00 86.69 313 THR A N 1
ATOM 2538 C CA . THR A 1 313 ? 10.527 12.709 -24.159 1.00 86.69 313 THR A CA 1
ATOM 2539 C C . THR A 1 313 ? 9.764 13.180 -22.936 1.00 86.69 313 THR A C 1
ATOM 2541 O O . THR A 1 313 ? 9.443 12.387 -22.053 1.00 86.69 313 THR A O 1
ATOM 2544 N N . THR A 1 314 ? 9.427 14.463 -22.902 1.00 80.25 314 THR A N 1
ATOM 2545 C CA . THR A 1 314 ? 8.443 14.978 -21.959 1.00 80.25 314 THR A CA 1
ATOM 2546 C C . THR A 1 314 ? 7.054 14.771 -22.542 1.00 80.25 314 THR A C 1
ATOM 2548 O O . THR A 1 314 ? 6.743 15.188 -23.660 1.00 80.25 314 THR A O 1
ATOM 2551 N N . LYS A 1 315 ? 6.182 14.118 -21.783 1.00 66.12 315 LYS A N 1
ATOM 2552 C CA . LYS A 1 315 ? 4.755 14.076 -22.097 1.00 66.12 315 LYS A CA 1
ATOM 2553 C C . LYS A 1 315 ? 4.005 14.638 -20.904 1.00 66.12 315 LYS A C 1
ATOM 2555 O O . LYS A 1 315 ? 4.377 14.371 -19.770 1.00 66.12 315 LYS A O 1
ATOM 2560 N N . GLN A 1 316 ? 2.909 15.348 -21.163 1.00 55.56 316 GLN A N 1
ATOM 2561 C CA . GLN A 1 316 ? 1.863 15.488 -20.154 1.00 55.56 316 GLN A CA 1
ATOM 2562 C C . GLN A 1 316 ? 1.326 14.080 -19.885 1.00 55.56 316 GLN A C 1
ATOM 2564 O O . GLN A 1 316 ? 0.542 13.548 -20.681 1.00 55.56 316 GLN A O 1
ATOM 2569 N N . SER A 1 317 ? 1.829 13.424 -18.840 1.00 54.03 317 SER A N 1
ATOM 2570 C CA . SER A 1 317 ? 1.328 12.126 -18.422 1.00 54.03 317 SER A CA 1
ATOM 2571 C C . SER A 1 317 ? -0.156 12.309 -18.090 1.00 54.03 317 SER A C 1
ATOM 2573 O O . SER A 1 317 ? -0.553 13.042 -17.192 1.00 54.03 317 SER A O 1
ATOM 2575 N N . SER A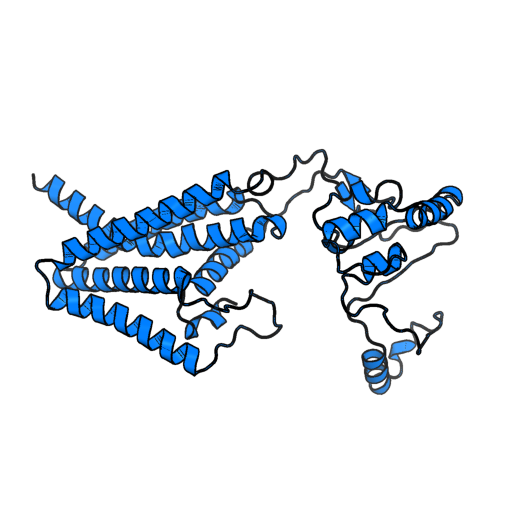 1 318 ? -1.032 11.698 -18.891 1.00 57.25 318 SER A N 1
ATOM 2576 C CA . SER A 1 318 ? -2.440 11.588 -18.510 1.00 57.25 318 SER A CA 1
ATOM 2577 C C . SER A 1 318 ? -2.510 10.436 -17.528 1.00 57.25 318 SER A C 1
ATOM 2579 O O . SER A 1 318 ? -2.686 9.282 -17.913 1.00 57.25 318 SER A O 1
ATOM 2581 N N . ILE A 1 319 ? -2.289 10.745 -16.254 1.00 68.75 319 ILE A N 1
ATOM 2582 C CA . ILE A 1 319 ? -2.446 9.771 -15.182 1.00 68.75 319 ILE A CA 1
ATOM 2583 C C . ILE A 1 319 ? -3.918 9.371 -15.159 1.00 68.75 319 ILE A C 1
ATOM 2585 O O . ILE A 1 319 ? -4.801 10.147 -14.795 1.00 68.75 319 ILE A O 1
ATOM 2589 N N . CYS A 1 320 ? -4.192 8.155 -15.620 1.00 76.69 320 CYS A N 1
ATOM 2590 C CA . CYS A 1 320 ? -5.526 7.586 -15.621 1.00 76.69 320 CYS A CA 1
ATOM 2591 C C . CYS A 1 320 ? -5.642 6.636 -14.434 1.00 76.69 320 CYS A C 1
ATOM 2593 O O . CYS A 1 320 ? -5.066 5.548 -14.430 1.00 76.69 320 CYS A O 1
ATOM 2595 N N . ILE A 1 321 ? -6.378 7.064 -13.414 1.00 84.94 321 ILE A N 1
ATOM 2596 C CA . ILE A 1 321 ? -6.595 6.268 -12.210 1.00 84.94 321 ILE A CA 1
ATOM 2597 C C . ILE A 1 321 ? -7.910 5.517 -12.346 1.00 84.94 321 ILE A C 1
ATOM 2599 O O . ILE A 1 321 ? -8.984 6.115 -12.441 1.00 84.94 321 ILE A O 1
ATOM 2603 N N . ASP A 1 322 ? -7.843 4.192 -12.260 1.00 92.00 322 ASP A N 1
ATOM 2604 C CA . ASP A 1 322 ? -9.025 3.388 -11.972 1.00 92.00 322 ASP A CA 1
ATOM 2605 C C . ASP A 1 322 ? -9.383 3.551 -10.488 1.00 92.00 322 ASP A C 1
ATOM 2607 O O . ASP A 1 322 ? -8.895 2.829 -9.614 1.00 92.00 322 ASP A O 1
ATOM 2611 N N . TYR A 1 323 ? -10.231 4.537 -10.192 1.00 94.12 323 TYR A N 1
ATOM 2612 C CA . TYR A 1 323 ? -10.641 4.848 -8.823 1.00 94.12 323 TYR A CA 1
ATOM 2613 C C . TYR A 1 323 ? -11.378 3.700 -8.134 1.00 94.12 323 TYR A C 1
ATOM 2615 O O . TYR A 1 323 ? -11.254 3.534 -6.920 1.00 94.12 323 TYR A O 1
ATOM 2623 N N . HIS A 1 324 ? -12.130 2.893 -8.884 1.00 94.31 324 HIS A N 1
ATOM 2624 C CA . HIS A 1 324 ? -12.815 1.742 -8.310 1.00 94.31 324 HIS A CA 1
ATOM 2625 C C . HIS A 1 324 ? -11.793 0.710 -7.823 1.00 94.31 324 HIS A C 1
ATOM 2627 O O . HIS A 1 324 ? -11.877 0.248 -6.681 1.00 94.31 324 HIS A O 1
ATOM 2633 N N . LYS A 1 325 ? -10.790 0.400 -8.654 1.00 93.12 325 LYS A N 1
ATOM 2634 C CA . LYS A 1 325 ? -9.693 -0.490 -8.269 1.00 93.12 325 LYS A CA 1
ATOM 2635 C C . LYS A 1 325 ? -8.877 0.102 -7.121 1.00 93.12 325 LYS A C 1
ATOM 2637 O O . LYS A 1 325 ? -8.647 -0.606 -6.148 1.00 93.12 325 LYS A O 1
ATOM 2642 N N . LEU A 1 326 ? -8.528 1.389 -7.177 1.00 94.50 326 LEU A N 1
ATOM 2643 C CA . LEU A 1 326 ? -7.794 2.082 -6.113 1.00 94.50 326 LEU A CA 1
ATOM 2644 C C . LEU A 1 326 ? -8.490 1.939 -4.754 1.00 94.50 326 LEU A C 1
ATOM 2646 O O . LEU A 1 326 ? -7.881 1.477 -3.790 1.00 94.50 326 LEU A O 1
ATOM 2650 N N . TYR A 1 327 ? -9.772 2.301 -4.661 1.00 95.62 327 TYR A N 1
ATOM 2651 C CA . TYR A 1 327 ? -10.489 2.265 -3.384 1.00 95.62 327 TYR A CA 1
ATOM 2652 C C . TYR A 1 327 ? -10.673 0.844 -2.873 1.00 95.62 327 TYR A C 1
ATOM 2654 O O . TYR A 1 327 ? -10.507 0.597 -1.678 1.00 95.62 327 TYR A O 1
ATOM 2662 N N . ARG A 1 328 ? -10.970 -0.101 -3.772 1.00 94.62 328 ARG A N 1
ATOM 2663 C CA . ARG A 1 328 ? -11.088 -1.508 -3.399 1.00 94.62 328 ARG A CA 1
ATOM 2664 C C . ARG A 1 328 ? -9.765 -2.041 -2.857 1.00 94.62 328 ARG A C 1
ATOM 2666 O O . ARG A 1 328 ? -9.763 -2.620 -1.777 1.00 94.62 328 ARG A O 1
ATOM 2673 N N . THR A 1 329 ? -8.658 -1.799 -3.556 1.00 93.12 329 THR A N 1
ATOM 2674 C CA . THR A 1 329 ? -7.329 -2.267 -3.154 1.00 93.12 329 THR A CA 1
ATOM 2675 C C . THR A 1 329 ? -6.893 -1.647 -1.829 1.00 93.12 329 THR A C 1
ATOM 2677 O O . THR A 1 329 ? -6.551 -2.386 -0.914 1.00 93.12 329 THR A O 1
ATOM 2680 N N . MET A 1 330 ? -6.988 -0.322 -1.658 1.00 95.06 330 MET A N 1
ATOM 2681 C CA . MET A 1 330 ? -6.597 0.331 -0.398 1.00 95.06 330 MET A CA 1
ATOM 2682 C C . MET A 1 330 ? -7.409 -0.174 0.801 1.00 95.06 330 MET A C 1
ATOM 2684 O O . MET A 1 330 ? -6.868 -0.366 1.892 1.00 95.06 330 MET A O 1
ATOM 2688 N N . PHE A 1 331 ? -8.706 -0.424 0.605 1.00 95.19 331 PHE A N 1
ATOM 2689 C CA . PHE A 1 331 ? -9.546 -1.026 1.636 1.00 95.19 331 PHE A CA 1
ATOM 2690 C C . PHE A 1 331 ? -9.151 -2.482 1.925 1.00 95.19 331 PHE A C 1
ATOM 2692 O O . PHE A 1 331 ? -9.020 -2.849 3.091 1.00 95.19 331 PHE A O 1
ATOM 2699 N N . TYR A 1 332 ? -8.911 -3.296 0.892 1.00 94.88 332 TYR A N 1
ATOM 2700 C CA . TYR A 1 332 ? -8.541 -4.708 1.044 1.00 94.88 332 TYR A CA 1
ATOM 2701 C C . TYR A 1 332 ? -7.196 -4.855 1.750 1.00 94.88 332 TYR A C 1
ATOM 2703 O O . TYR A 1 332 ? -7.109 -5.598 2.721 1.00 94.88 332 TYR A O 1
ATOM 2711 N N . MET A 1 333 ? -6.192 -4.062 1.372 1.00 92.94 333 MET A N 1
ATOM 2712 C CA . MET A 1 333 ? -4.894 -4.039 2.049 1.00 92.94 333 MET A CA 1
ATOM 2713 C C . MET A 1 333 ? -5.028 -3.657 3.534 1.00 92.94 333 MET A C 1
ATOM 2715 O O . MET A 1 333 ? -4.378 -4.245 4.403 1.00 92.94 333 MET A O 1
ATOM 2719 N N . SER A 1 334 ? -5.911 -2.706 3.861 1.00 95.38 334 SER A N 1
ATOM 2720 C CA . SER A 1 334 ? -6.215 -2.374 5.258 1.00 95.38 334 SER A CA 1
ATOM 2721 C C . SER A 1 334 ? -6.883 -3.541 5.990 1.00 95.38 334 SER A C 1
ATOM 2723 O O . SER A 1 334 ? -6.467 -3.890 7.096 1.00 95.38 334 SER A O 1
ATOM 2725 N N . CYS A 1 335 ? -7.861 -4.210 5.370 1.00 95.44 335 CYS A N 1
ATOM 2726 C CA . CYS A 1 335 ? -8.487 -5.408 5.930 1.00 95.44 335 CYS A CA 1
ATOM 2727 C C . CYS A 1 335 ? -7.484 -6.552 6.121 1.00 95.44 335 CYS A C 1
ATOM 2729 O O . CYS A 1 335 ? -7.503 -7.187 7.171 1.00 95.44 335 CYS A O 1
ATOM 2731 N N . TYR A 1 336 ? -6.567 -6.765 5.178 1.00 94.19 336 TYR A N 1
ATOM 2732 C CA . TYR A 1 336 ? -5.496 -7.754 5.273 1.00 94.19 336 TYR A CA 1
ATOM 2733 C C . TYR A 1 336 ? -4.602 -7.518 6.502 1.00 94.19 336 TYR A C 1
ATOM 2735 O O . TYR A 1 336 ? -4.238 -8.460 7.208 1.00 94.19 336 TYR A O 1
ATOM 2743 N N . ARG A 1 337 ? -4.311 -6.253 6.844 1.00 93.00 337 ARG A N 1
ATOM 2744 C CA . ARG A 1 337 ? -3.595 -5.909 8.087 1.00 93.00 337 ARG A CA 1
ATOM 2745 C C . ARG A 1 337 ? -4.486 -5.985 9.331 1.00 93.00 337 ARG A C 1
ATOM 2747 O O . ARG A 1 337 ? -4.000 -6.345 10.400 1.00 93.00 337 ARG A O 1
ATOM 2754 N N . PHE A 1 338 ? -5.758 -5.622 9.233 1.00 95.38 338 PHE A N 1
ATOM 2755 C CA . PHE A 1 338 ? -6.642 -5.484 10.392 1.00 95.38 338 PHE A CA 1
ATOM 2756 C C . PHE A 1 338 ? -7.269 -6.801 10.857 1.00 95.38 338 PHE A C 1
ATOM 2758 O O . PHE A 1 338 ? -7.483 -6.978 12.053 1.00 95.38 338 PHE A O 1
ATOM 2765 N N . MET A 1 339 ? -7.621 -7.697 9.938 1.00 94.62 339 MET A N 1
ATOM 2766 C CA . MET A 1 339 ? -8.450 -8.866 10.231 1.00 94.62 339 MET A CA 1
ATOM 2767 C C . MET A 1 339 ? -7.663 -9.998 10.912 1.00 94.62 339 MET A C 1
ATOM 2769 O O . MET A 1 339 ? -6.437 -10.077 10.774 1.00 94.62 339 MET A O 1
ATOM 2773 N N . PRO A 1 340 ? -8.356 -10.906 11.630 1.00 94.62 340 PRO A N 1
ATOM 2774 C CA . PRO A 1 340 ? -7.743 -12.124 12.144 1.00 94.62 340 PRO A CA 1
ATOM 2775 C C . PRO A 1 340 ? -7.068 -12.930 11.034 1.00 94.62 340 PRO A C 1
ATOM 2777 O O . PRO A 1 340 ? -7.557 -12.961 9.906 1.00 94.62 340 PRO A O 1
ATOM 2780 N N . GLU A 1 341 ? -6.013 -13.664 11.383 1.00 92.81 341 GLU A N 1
ATOM 2781 C CA . GLU A 1 341 ? -5.194 -14.458 10.449 1.00 92.81 341 GLU A CA 1
ATOM 2782 C C . GLU A 1 341 ? -6.015 -15.362 9.520 1.00 92.81 341 GLU A C 1
ATOM 2784 O O . GLU A 1 341 ? -5.708 -15.471 8.339 1.00 92.81 341 GLU A O 1
ATOM 2789 N N . TYR A 1 342 ? -7.102 -15.946 10.031 1.00 91.44 342 TYR A N 1
ATOM 2790 C CA . TYR A 1 342 ? -8.009 -16.791 9.251 1.00 91.44 342 TYR A CA 1
ATOM 2791 C C . TYR A 1 342 ? -8.642 -16.081 8.044 1.00 91.44 342 TYR A C 1
ATOM 2793 O O . TYR A 1 342 ? -8.867 -16.706 7.015 1.00 91.44 342 TYR A O 1
ATOM 2801 N N . PHE A 1 343 ? -8.967 -14.793 8.174 1.00 91.88 343 PHE A N 1
ATOM 2802 C CA . PHE A 1 343 ? -9.709 -14.055 7.151 1.00 91.88 343 PHE A CA 1
ATOM 2803 C C . PHE A 1 343 ? -8.805 -13.362 6.133 1.00 91.88 343 PHE A C 1
ATOM 2805 O O . PHE A 1 343 ? -9.308 -12.809 5.160 1.00 91.88 343 PHE A O 1
ATOM 2812 N N . LYS A 1 344 ? -7.489 -13.349 6.351 1.00 90.88 344 LYS A N 1
ATOM 2813 C CA . LYS A 1 344 ? -6.564 -12.559 5.534 1.00 90.88 344 LYS A CA 1
ATOM 2814 C C . LYS A 1 344 ? -6.498 -13.020 4.082 1.00 90.88 344 LYS A C 1
ATOM 2816 O O . LYS A 1 344 ? -6.448 -12.172 3.205 1.00 90.88 344 LYS A O 1
ATOM 2821 N N . SER A 1 345 ? -6.610 -14.321 3.825 1.00 87.25 345 SER A N 1
ATOM 2822 C CA . SER A 1 345 ? -6.618 -14.881 2.466 1.00 87.25 345 SER A CA 1
ATOM 2823 C C . SER A 1 345 ? -7.786 -14.403 1.595 1.00 87.25 345 SER A C 1
ATOM 2825 O O . SER A 1 345 ? -7.727 -14.532 0.380 1.00 87.25 345 SER A O 1
ATOM 2827 N N . PHE A 1 346 ? -8.850 -13.838 2.182 1.00 88.44 346 PHE A N 1
ATOM 2828 C CA . PHE A 1 346 ? -9.951 -13.238 1.419 1.00 88.44 346 PHE A CA 1
ATOM 2829 C C . PHE A 1 346 ? -9.634 -11.832 0.891 1.00 88.44 346 PHE A C 1
ATOM 2831 O O . PHE A 1 346 ? -10.429 -11.280 0.130 1.00 88.44 346 PHE A O 1
ATOM 2838 N N . PHE A 1 347 ? -8.526 -11.235 1.337 1.00 86.25 347 PHE A N 1
ATOM 2839 C CA . PHE A 1 347 ? -8.132 -9.860 1.029 1.00 86.25 347 PHE A CA 1
ATOM 2840 C C . PHE A 1 347 ? -6.761 -9.754 0.350 1.00 86.25 347 PHE A C 1
ATOM 2842 O O . PHE A 1 347 ? -6.312 -8.627 0.132 1.00 86.25 347 PHE A O 1
ATOM 2849 N N . ASP A 1 348 ? -6.116 -10.888 0.069 1.00 70.50 348 ASP A N 1
ATOM 2850 C CA . ASP A 1 348 ? -4.851 -10.971 -0.671 1.00 70.50 348 ASP A CA 1
ATOM 2851 C C . ASP A 1 348 ? -5.087 -11.002 -2.189 1.00 70.50 348 ASP A C 1
ATOM 2853 O O . ASP A 1 348 ? -6.067 -11.663 -2.619 1.00 70.50 348 ASP A O 1
#

Secondary structure (DSSP, 8-state):
-HHHHHHHHHHHHHHHHHHHHIIIIIIHHHHHHHHH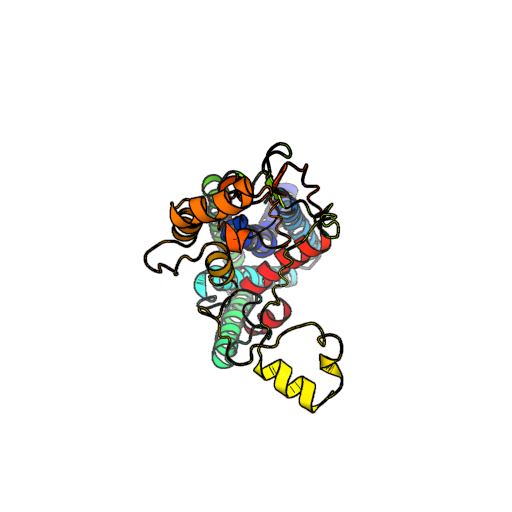TTT-SS-GGGTHHHHHHHHHHHHHHHHHHHHTS-HHHHHHHHHHHHHHHHHHHHIIIII-TTPPPTTSSSSPP---HHHHHHHHHHHHHHHHHHHHHHHH-HHHHHHHHHHHHHHHHHHHHHHHHHHTTTS-GGGTSPPPTTS-EEE--TTTT---SS--------TT--HHHHHHHHHH-GGGGGGGTTS---TT---S-SSHHHHHHHHHH-PPP-TTS-HHHHHHHHHHSHHHHHHHHHHHHTT-------S-THHHHTTS-GGGGTTT-TTEEE--------HHHHHHHHHHHHHHHHS-GGGGGG--

Radius of gyration: 28.21 Å; chains: 1; bounding box: 66×52×81 Å